Protein AF-A0AB34IEU8-F1 (afdb_monomer)

Mean predicted aligned error: 12.87 Å

Secondary structure (DSSP, 8-state):
----SSTTPPPPPPPPPPPPPPPPPPP-PPPHHHHHHHHHHHHHHHHHHHTSPPPPPPPTTS--PPPHHHHHHHHTS-HHHHHHHHHHHHTT-SEEEEEEEESSHHHHHHHHHHHHHHTTPPP--EE----TTS-EEEEEESS-TTSS-EEEEEE--S---EEEEEEE-TTS-B--EEEE-GGGG--TTTTTS-S-TTS---HHHHHHHHHHSHHHHHHHHTT-EEEEEEE-TTSEEEEEEES-GGGHHHHHHHHHHHHHHH-TT--EEEEE---

Foldseek 3Di:
DPDPDPPPDDPDPPPDPDDDPPDDDPPDQDDPVLLVVLVVVLVVVQVVLVVQDFDPDDDPPAQRAGPPVSQVSQVPDDLPSNLSSLLNQLVQFPKKKKKFKAQFDLLSVVLVVLVCVSNVADDADEDDDDPPRAIKIKIWISDDPVDHTYIYIDGDSYNHGAMWIWTCHPVRDTDTGDGHHSCSRPDPPNVPPPSPPVPQCFQVNVVVQCCPFPCNVVCVVQVKDKHWPGGGSQLETEIEIDHDPVCVVVVQVSSLVRSCVVDVSNPHYHYDDDD

Radius of gyration: 26.82 Å; Cα contacts (8 Å, |Δi|>4): 408; chains: 1; bounding box: 64×40×90 Å

Nearest PDB structures (foldseek):
  2q22-assembly3_C  TM=7.448E-01  e=3.294E-06  Trichormus variabilis ATCC 29413
  2z51-assembly1_A-2  TM=8.343E-01  e=2.645E-02  unclassified
  6gp6-assembly1_B  TM=5.326E-01  e=2.234E+00  Magnetospirillum gryphiswaldense MSR-1

Organism: Prymnesium parvum (NCBI:txid97485)

Solvent-accessible surface area (backbone atoms only — not comparable to full-atom values): 15860 Å² total; per-residue (Å²): 146,87,85,86,83,80,88,76,73,75,79,79,74,80,78,75,78,75,76,77,77,78,81,78,77,77,82,86,68,74,50,73,68,54,42,51,52,24,49,54,52,45,50,54,49,23,53,59,47,62,66,50,67,75,55,74,80,51,66,91,90,50,70,57,57,45,45,67,67,40,41,53,49,26,73,68,49,71,39,71,67,53,42,51,22,50,42,52,50,49,72,67,27,83,32,45,35,38,40,30,31,26,71,19,57,68,58,32,53,52,36,49,53,38,52,29,59,76,61,74,45,63,82,45,68,74,40,73,71,60,66,87,84,39,31,17,31,33,42,37,29,47,56,44,98,90,51,71,27,40,27,40,43,32,71,35,75,65,53,63,52,16,28,33,46,28,36,24,35,86,87,70,51,75,46,80,38,47,52,39,43,60,64,43,63,58,58,93,82,56,86,82,79,70,87,49,92,78,54,43,56,39,48,70,57,51,43,53,52,53,67,68,36,85,62,37,62,61,42,43,74,67,59,35,47,79,44,68,76,42,40,38,76,84,14,40,34,33,32,36,64,47,55,61,76,92,49,45,69,62,49,56,53,52,51,47,54,49,48,35,70,75,38,74,68,44,71,41,74,47,73,51,78,78,126

InterPro domains:
  IPR014953 Protein of unknown function DUF1824 [PF08854] (79-185)

Sequence (275 aa):
MALLLCALLPPNPPARPLPPPPPLPPPLFPSAAALHRATALLEAYDASHRAFPAPPAPRRGISSSPPAAANDFAARAPRPPLAAAVRTLAAPAGRVALGLCAANASVALRCLRQWTSALSLPRAPVRGDVAEGGAAYLKYDSRPAAGPAAARLSAYAGGYRGVYFHPELPDGLFRQYAVLPLELFEEEGAGAALLDDEEEPGVAYVEGLVAALPVAADVAALGVRLRVLSAEASGAVRLRYEGPPALRRAVEMQVREALRRVDPRILRVDFADAA

Structure (mmCIF, N/CA/C/O backbone):
data_AF-A0AB34IEU8-F1
#
_entry.id   AF-A0AB34IEU8-F1
#
loop_
_atom_site.group_PDB
_atom_site.id
_atom_site.type_symbol
_atom_site.label_atom_id
_atom_site.label_alt_id
_atom_site.label_comp_id
_atom_site.label_asym_id
_atom_site.label_entity_id
_atom_site.label_seq_id
_atom_site.pdbx_PDB_ins_code
_atom_site.Cartn_x
_atom_site.Cartn_y
_atom_site.Cartn_z
_atom_site.occupancy
_atom_site.B_iso_or_equiv
_atom_site.auth_seq_id
_atom_site.auth_comp_id
_atom_site.auth_asym_id
_atom_site.auth_atom_id
_atom_site.pdbx_PDB_model_num
ATOM 1 N N . MET A 1 1 ? -39.777 18.747 53.540 1.00 47.69 1 MET A N 1
ATOM 2 C CA . MET A 1 1 ? -39.430 17.621 54.438 1.00 47.69 1 MET A CA 1
ATOM 3 C C . MET A 1 1 ? -38.671 16.535 53.656 1.00 47.69 1 MET A C 1
ATOM 5 O O . MET A 1 1 ? -39.088 15.390 53.625 1.00 47.69 1 MET A O 1
ATOM 9 N N . ALA A 1 2 ? -37.580 16.909 52.970 1.00 48.19 2 ALA A N 1
ATOM 10 C CA . ALA A 1 2 ? -36.835 16.038 52.045 1.00 48.19 2 ALA A CA 1
ATOM 11 C C . ALA A 1 2 ? -35.344 16.436 51.975 1.00 48.19 2 ALA A C 1
ATOM 13 O O . ALA A 1 2 ? -34.781 16.581 50.899 1.00 48.19 2 ALA A O 1
ATOM 14 N N . LEU A 1 3 ? -34.726 16.718 53.128 1.00 47.78 3 LEU A N 1
ATOM 15 C CA . LEU A 1 3 ? -33.354 17.251 53.194 1.00 47.78 3 LEU A CA 1
ATOM 16 C C . LEU A 1 3 ? -32.460 16.567 54.242 1.00 47.78 3 LEU A C 1
ATOM 18 O O . LEU A 1 3 ? -31.407 17.094 54.576 1.00 47.78 3 LEU A O 1
ATOM 22 N N . LEU A 1 4 ? -32.837 15.392 54.757 1.00 47.19 4 LEU A N 1
ATOM 23 C CA . LEU A 1 4 ? -32.126 14.781 55.890 1.00 47.19 4 LEU A CA 1
ATOM 24 C C . LEU A 1 4 ? -31.795 13.288 55.715 1.00 47.19 4 LEU A C 1
ATOM 26 O O . LEU A 1 4 ? -31.861 12.531 56.675 1.00 47.19 4 LEU A O 1
ATOM 30 N N . LEU A 1 5 ? -31.445 12.848 54.498 1.00 47.09 5 LEU A N 1
ATOM 31 C CA . LEU A 1 5 ? -31.095 11.438 54.239 1.00 47.09 5 LEU A CA 1
ATOM 32 C C . LEU A 1 5 ? -29.753 11.203 53.517 1.00 47.09 5 LEU A C 1
ATOM 34 O O . LEU A 1 5 ? -29.525 10.110 53.013 1.00 47.09 5 LEU A O 1
ATOM 38 N N . CYS A 1 6 ? -28.841 12.183 53.490 1.00 48.88 6 CYS A N 1
ATOM 39 C CA . CYS A 1 6 ? -27.515 12.016 52.863 1.00 48.88 6 CYS A CA 1
ATOM 40 C C . CYS A 1 6 ? -26.346 11.806 53.848 1.00 48.88 6 CYS A C 1
ATOM 42 O O . CYS A 1 6 ? -25.213 11.651 53.407 1.00 48.88 6 CYS A O 1
ATOM 44 N N . ALA A 1 7 ? -26.572 11.781 55.166 1.00 52.81 7 ALA A N 1
ATOM 45 C CA . ALA A 1 7 ? -25.484 11.848 56.154 1.00 52.81 7 ALA A CA 1
ATOM 46 C C . ALA A 1 7 ? -24.935 10.492 56.657 1.00 52.81 7 ALA A C 1
ATOM 48 O O . ALA A 1 7 ? -24.147 10.482 57.596 1.00 52.81 7 ALA A O 1
ATOM 49 N N . LEU A 1 8 ? -25.335 9.352 56.076 1.00 55.91 8 LEU A N 1
ATOM 50 C CA . LEU A 1 8 ? -24.974 8.019 56.601 1.00 55.91 8 LEU A CA 1
ATOM 51 C C . LEU A 1 8 ? -24.232 7.105 55.616 1.00 55.91 8 LEU A C 1
ATOM 53 O O . LEU A 1 8 ? -24.071 5.919 55.898 1.00 55.91 8 LEU A O 1
ATOM 57 N N . LEU A 1 9 ? -23.755 7.617 54.477 1.00 63.09 9 LEU A N 1
ATOM 58 C CA . LEU A 1 9 ? -22.893 6.805 53.618 1.00 63.09 9 LEU A CA 1
ATOM 59 C C . LEU A 1 9 ? -21.482 6.744 54.223 1.00 63.09 9 LEU A C 1
ATOM 61 O O . LEU A 1 9 ? -20.869 7.797 54.425 1.00 63.09 9 LEU A O 1
ATOM 65 N N . PRO A 1 10 ? -20.958 5.543 54.531 1.00 71.88 10 PRO A N 1
ATOM 66 C CA . PRO A 1 10 ? -19.583 5.400 54.980 1.00 71.88 10 PRO A CA 1
ATOM 67 C C . PRO A 1 10 ? -18.629 5.938 53.901 1.00 71.88 10 PRO A C 1
ATOM 69 O O . PRO A 1 10 ? -18.937 5.846 52.708 1.00 71.88 10 PRO A O 1
ATOM 72 N N . PRO A 1 11 ? -17.476 6.510 54.290 1.00 77.06 11 PRO A N 1
ATOM 73 C CA . PRO A 1 11 ? -16.495 7.007 53.336 1.00 77.06 11 PRO A CA 1
ATOM 74 C C . PRO A 1 11 ? -16.094 5.885 52.376 1.00 77.06 11 PRO A C 1
ATOM 76 O O . PRO A 1 11 ? -15.839 4.757 52.804 1.00 77.06 11 PRO A O 1
ATOM 79 N N . ASN A 1 12 ? -16.052 6.199 51.078 1.00 76.31 12 ASN A N 1
ATOM 80 C CA . ASN A 1 12 ? -15.592 5.256 50.065 1.00 76.31 12 ASN A CA 1
ATOM 81 C C . ASN A 1 12 ? -14.210 4.725 50.479 1.00 76.31 12 ASN A C 1
ATOM 83 O O . ASN A 1 12 ? -13.322 5.535 50.772 1.00 76.31 12 ASN A O 1
ATOM 87 N N . PRO A 1 13 ? -14.010 3.397 50.524 1.00 82.50 13 PRO A N 1
ATOM 88 C CA . PRO A 1 13 ? -12.701 2.848 50.821 1.00 82.50 13 PRO A CA 1
ATOM 89 C C . PRO A 1 13 ? -11.691 3.373 49.790 1.00 82.50 13 PRO A C 1
ATOM 91 O O . PRO A 1 13 ? -12.051 3.559 48.621 1.00 82.50 13 PRO A O 1
ATOM 94 N N . PRO A 1 14 ? -10.434 3.623 50.195 1.00 83.69 14 PRO A N 1
ATOM 95 C CA . PRO A 1 14 ? -9.406 4.067 49.268 1.00 83.69 14 PRO A CA 1
ATOM 96 C C . PRO A 1 14 ? -9.307 3.062 48.120 1.00 83.69 14 PRO A C 1
ATOM 98 O O . PRO A 1 14 ? -9.223 1.851 48.349 1.00 83.69 14 PRO A O 1
ATOM 101 N N . ALA A 1 15 ? -9.364 3.568 46.886 1.00 79.00 15 ALA A N 1
ATOM 102 C CA . ALA A 1 15 ? -9.264 2.743 45.693 1.00 79.00 15 ALA A CA 1
ATOM 103 C C . ALA A 1 15 ? -8.000 1.881 45.793 1.00 79.00 15 ALA A C 1
ATOM 105 O O . ALA A 1 15 ? -6.896 2.403 45.964 1.00 79.00 15 ALA A O 1
ATOM 106 N N . ARG A 1 16 ? -8.162 0.553 45.725 1.00 85.88 16 ARG A N 1
ATOM 107 C CA . ARG A 1 16 ? -7.011 -0.349 45.674 1.00 85.88 16 ARG A CA 1
ATOM 108 C C . ARG A 1 16 ? -6.170 0.035 44.453 1.00 85.88 16 ARG A C 1
ATOM 110 O O . ARG A 1 16 ? -6.746 0.157 43.369 1.00 85.88 16 ARG A O 1
ATOM 117 N N . PRO A 1 17 ? -4.847 0.221 44.599 1.00 85.00 17 PRO A N 1
ATOM 118 C CA . PRO A 1 17 ? -3.986 0.455 43.453 1.00 85.00 17 PRO A CA 1
ATOM 119 C C . PRO A 1 17 ? -4.163 -0.705 42.474 1.00 85.00 17 PRO A C 1
ATOM 121 O O . PRO A 1 17 ? -4.109 -1.874 42.868 1.00 85.00 17 PRO A O 1
ATOM 124 N N . LEU A 1 18 ? -4.445 -0.373 41.213 1.00 84.88 18 LEU A N 1
ATOM 125 C CA . LEU A 1 18 ? -4.547 -1.373 40.160 1.00 84.88 18 LEU A CA 1
ATOM 126 C C . LEU A 1 18 ? -3.205 -2.115 40.069 1.00 84.88 18 LEU A C 1
ATOM 128 O O . LEU A 1 18 ? -2.155 -1.468 40.158 1.00 84.88 18 LEU A O 1
ATOM 132 N N . PRO A 1 19 ? -3.212 -3.450 39.912 1.00 90.94 19 PRO A N 1
ATOM 133 C CA . PRO A 1 19 ? -1.981 -4.172 39.641 1.00 90.94 19 PRO A CA 1
ATOM 134 C C . PRO A 1 19 ? -1.323 -3.578 38.386 1.00 90.94 19 PRO A C 1
ATOM 136 O O . PRO A 1 19 ? -2.037 -3.175 37.459 1.00 90.94 19 PRO A O 1
ATOM 139 N N . PRO A 1 20 ? 0.018 -3.496 38.340 1.00 89.12 20 PRO A N 1
ATOM 140 C CA . PRO A 1 20 ? 0.704 -3.044 37.141 1.00 89.12 20 PRO A CA 1
ATOM 141 C C . PRO A 1 20 ? 0.276 -3.924 35.956 1.00 89.12 20 PRO A C 1
ATOM 143 O O . PRO A 1 20 ? 0.094 -5.135 36.134 1.00 89.12 20 PRO A O 1
ATOM 146 N N . PRO A 1 21 ? 0.083 -3.344 34.758 1.00 85.75 21 PRO A N 1
ATOM 147 C CA . PRO A 1 21 ? -0.253 -4.131 33.583 1.00 85.75 21 PRO A CA 1
ATOM 148 C C . PRO A 1 21 ? 0.832 -5.196 33.351 1.00 85.75 21 PRO A C 1
ATOM 150 O O . PRO A 1 21 ? 2.010 -4.935 33.621 1.00 85.75 21 PRO A O 1
ATOM 153 N N . PRO A 1 22 ? 0.462 -6.396 32.871 1.00 87.69 22 PRO A N 1
ATOM 154 C CA . PRO A 1 22 ? 1.445 -7.416 32.537 1.00 87.69 22 PRO A CA 1
ATOM 155 C C . PRO A 1 22 ? 2.453 -6.864 31.513 1.00 87.69 22 PRO A C 1
ATOM 157 O O . PRO A 1 22 ? 2.076 -6.043 30.669 1.00 87.69 22 PRO A O 1
ATOM 160 N N . PRO A 1 23 ? 3.728 -7.294 31.566 1.00 85.69 23 PRO A N 1
ATOM 161 C CA . PRO A 1 23 ? 4.714 -6.888 30.576 1.00 85.69 23 PRO A CA 1
ATOM 162 C C . PRO A 1 23 ? 4.227 -7.281 29.178 1.00 85.69 23 PRO A C 1
ATOM 164 O O . PRO A 1 23 ? 3.741 -8.395 28.971 1.00 85.69 23 PRO A O 1
ATOM 167 N N . LEU A 1 24 ? 4.343 -6.356 28.222 1.00 68.31 24 LEU A N 1
ATOM 168 C CA . LEU A 1 24 ? 4.003 -6.637 26.829 1.00 68.31 24 LEU A CA 1
ATOM 169 C C . LEU A 1 24 ? 4.893 -7.780 26.313 1.00 68.31 24 LEU A C 1
ATOM 171 O O . LEU A 1 24 ? 6.092 -7.791 26.616 1.00 68.31 24 LEU A O 1
ATOM 175 N N . PRO A 1 25 ? 4.344 -8.737 25.541 1.00 65.62 25 PRO A N 1
ATOM 176 C CA . PRO A 1 25 ? 5.169 -9.749 24.902 1.00 65.62 25 PRO A CA 1
ATOM 177 C C . PRO A 1 25 ? 6.218 -9.064 24.013 1.00 65.62 25 PRO A C 1
ATOM 179 O O . PRO A 1 25 ? 5.927 -8.020 23.416 1.00 65.62 25 PRO A O 1
ATOM 182 N N . PRO A 1 26 ? 7.439 -9.617 23.918 1.00 70.88 26 PRO A N 1
ATOM 183 C CA . PRO A 1 26 ? 8.449 -9.066 23.030 1.00 70.88 26 PRO A CA 1
ATOM 184 C C . PRO A 1 26 ? 7.910 -9.037 21.591 1.00 70.88 26 PRO A C 1
ATOM 186 O O . PRO A 1 26 ? 7.178 -9.953 21.197 1.00 70.88 26 PRO A O 1
ATOM 189 N N . PRO A 1 27 ? 8.254 -8.010 20.794 1.00 68.81 27 PRO A N 1
ATOM 190 C CA . PRO A 1 27 ? 7.871 -7.975 19.391 1.00 68.81 27 PRO A CA 1
ATOM 191 C C . PRO A 1 27 ? 8.373 -9.243 18.695 1.00 68.81 27 PRO A C 1
ATOM 193 O O . PRO A 1 27 ? 9.533 -9.636 18.841 1.00 68.81 27 PRO A O 1
ATOM 196 N N . LEU A 1 28 ? 7.479 -9.903 17.958 1.00 78.06 28 LEU A N 1
ATOM 197 C CA . LEU A 1 28 ? 7.801 -11.110 17.205 1.00 78.06 28 LEU A CA 1
ATOM 198 C C . LEU A 1 28 ? 8.666 -10.729 16.001 1.00 78.06 28 LEU A C 1
ATOM 200 O O . LEU A 1 28 ? 8.160 -10.449 14.915 1.00 78.06 28 LEU A O 1
ATOM 204 N N . PHE A 1 29 ? 9.982 -10.698 16.194 1.00 86.69 29 PHE A N 1
ATOM 205 C CA . PHE A 1 29 ? 10.914 -10.601 15.079 1.00 86.69 29 PHE A CA 1
ATOM 206 C C . PHE A 1 29 ? 10.859 -11.886 14.240 1.00 86.69 29 PHE A C 1
ATOM 208 O O . PHE A 1 29 ? 10.760 -12.984 14.801 1.00 86.69 29 PHE A O 1
ATOM 215 N N . PRO A 1 30 ? 10.952 -11.791 12.902 1.00 90.50 30 PRO A N 1
ATOM 216 C CA . PRO A 1 30 ? 11.081 -12.972 12.063 1.00 90.50 30 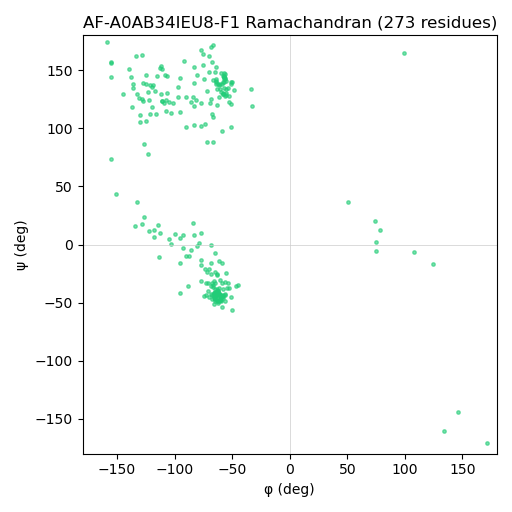PRO A CA 1
ATOM 217 C C . PRO A 1 30 ? 12.319 -13.783 12.449 1.00 90.50 30 PRO A C 1
ATOM 219 O O . PRO A 1 30 ? 13.390 -13.229 12.696 1.00 90.50 30 PRO A O 1
ATOM 222 N N . SER A 1 31 ? 12.200 -15.110 12.459 1.00 93.06 31 SER A N 1
ATOM 223 C CA . SER A 1 31 ? 13.365 -15.974 12.652 1.00 93.06 31 SER A CA 1
ATOM 224 C C . SER A 1 31 ? 14.324 -15.881 11.460 1.00 93.06 31 SER A C 1
ATOM 226 O O . SER A 1 31 ? 13.911 -15.594 10.334 1.00 93.06 31 SER A O 1
ATOM 228 N N . ALA A 1 32 ? 15.603 -16.211 11.669 1.00 93.19 32 ALA A N 1
ATOM 229 C CA . ALA A 1 32 ? 16.592 -16.268 10.586 1.00 93.19 32 ALA A CA 1
ATOM 230 C C . ALA A 1 32 ? 16.143 -17.185 9.428 1.00 93.19 32 ALA A C 1
ATOM 232 O O . ALA A 1 32 ? 16.326 -16.856 8.258 1.00 93.19 32 ALA A O 1
ATOM 233 N N . ALA A 1 33 ? 15.476 -18.300 9.746 1.00 93.44 33 ALA A N 1
ATOM 234 C CA . ALA A 1 33 ? 14.913 -19.202 8.745 1.00 93.44 33 ALA A CA 1
ATOM 235 C C . ALA A 1 33 ? 13.767 -18.559 7.942 1.00 93.44 33 ALA A C 1
ATOM 237 O O . ALA A 1 33 ? 13.639 -18.818 6.746 1.00 93.44 33 ALA A O 1
ATOM 238 N N . ALA A 1 34 ? 12.932 -17.724 8.573 1.00 94.12 34 ALA A N 1
ATOM 239 C CA . ALA A 1 34 ? 11.886 -16.980 7.875 1.00 94.12 34 ALA A CA 1
ATOM 240 C C . ALA A 1 34 ? 12.484 -15.931 6.925 1.00 94.12 34 ALA A C 1
ATOM 242 O O . ALA A 1 34 ? 12.064 -15.864 5.772 1.00 94.12 34 ALA A O 1
ATOM 243 N N . LEU A 1 35 ? 13.505 -15.189 7.373 1.00 95.25 35 LEU A N 1
ATOM 244 C CA . LEU A 1 35 ? 14.237 -14.237 6.531 1.00 95.25 35 LEU A CA 1
ATOM 245 C C . LEU A 1 35 ? 14.884 -14.924 5.330 1.00 95.25 35 LEU A C 1
ATOM 247 O O . LEU A 1 35 ? 14.690 -14.482 4.204 1.00 95.25 35 LEU A O 1
ATOM 251 N N . HIS A 1 36 ? 15.583 -16.039 5.549 1.00 95.50 36 HIS A N 1
ATOM 252 C CA . HIS A 1 36 ? 16.213 -16.793 4.468 1.00 95.50 36 HIS A CA 1
ATOM 253 C C . HIS A 1 36 ? 15.195 -17.270 3.420 1.00 95.50 36 HIS A C 1
ATOM 255 O O . HIS A 1 36 ? 15.416 -17.080 2.227 1.00 95.50 36 HIS A O 1
ATOM 261 N N . ARG A 1 37 ? 14.048 -17.823 3.848 1.00 96.94 37 ARG A N 1
ATOM 262 C CA . ARG A 1 37 ? 12.973 -18.235 2.925 1.00 96.94 37 ARG A CA 1
ATOM 263 C C . ARG A 1 37 ? 12.386 -17.059 2.146 1.00 96.94 37 ARG A C 1
ATOM 265 O O . ARG A 1 37 ? 12.137 -17.196 0.954 1.00 96.94 37 ARG A O 1
ATOM 272 N N . ALA A 1 38 ? 12.160 -15.925 2.809 1.00 96.56 38 ALA A N 1
ATOM 273 C CA . ALA A 1 38 ? 11.633 -14.728 2.163 1.00 96.56 38 ALA A CA 1
ATOM 274 C C . ALA A 1 38 ? 12.612 -14.169 1.118 1.00 96.56 38 ALA A C 1
ATOM 276 O O . ALA A 1 38 ? 12.197 -13.869 0.000 1.00 96.56 38 ALA A O 1
ATOM 277 N N . THR A 1 39 ? 13.905 -14.100 1.452 1.00 96.94 39 THR A N 1
ATOM 278 C CA . THR A 1 39 ? 14.974 -13.717 0.520 1.00 96.94 39 THR A CA 1
ATOM 279 C C . THR A 1 39 ? 15.013 -14.651 -0.683 1.00 96.94 39 THR 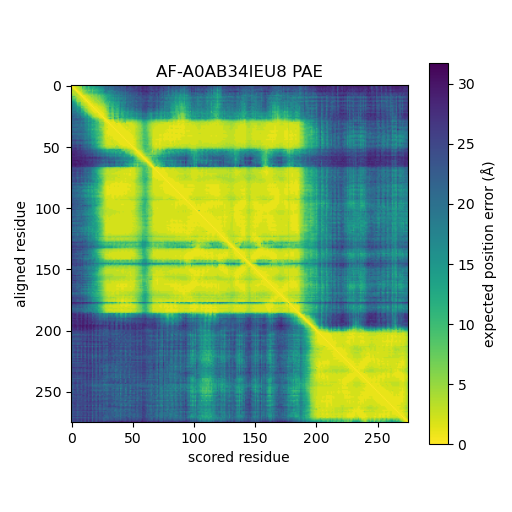A C 1
ATOM 281 O O . THR A 1 39 ? 14.873 -14.182 -1.806 1.00 96.94 39 THR A O 1
ATOM 284 N N . ALA A 1 40 ? 15.103 -15.967 -0.462 1.00 97.12 40 ALA A N 1
ATOM 285 C CA . ALA A 1 40 ? 15.178 -16.946 -1.546 1.00 97.12 40 ALA A CA 1
ATOM 286 C C . ALA A 1 40 ? 13.968 -16.866 -2.495 1.00 97.12 40 ALA A C 1
ATOM 288 O O . ALA A 1 40 ? 14.118 -16.977 -3.710 1.00 97.12 40 ALA A O 1
ATOM 289 N N . LEU A 1 41 ? 12.767 -16.632 -1.953 1.00 97.44 41 LEU A N 1
ATOM 290 C CA . LEU A 1 41 ? 11.555 -16.467 -2.753 1.00 97.44 41 LEU A CA 1
ATOM 291 C C . LEU A 1 41 ? 11.620 -15.215 -3.639 1.00 97.44 41 LEU A C 1
ATOM 293 O O . LEU A 1 41 ? 11.311 -15.296 -4.829 1.00 97.44 41 LEU A O 1
ATOM 297 N N . LEU A 1 42 ? 12.022 -14.068 -3.083 1.00 97.62 42 LEU A N 1
ATOM 298 C CA . LEU A 1 42 ? 12.118 -12.824 -3.851 1.00 97.62 42 LEU A CA 1
ATOM 299 C C . LEU A 1 42 ? 13.282 -12.837 -4.851 1.00 97.62 42 LEU A C 1
ATOM 301 O O . LEU A 1 42 ? 13.138 -12.279 -5.934 1.00 97.62 42 LEU A O 1
ATOM 305 N N . GLU A 1 43 ? 14.396 -13.501 -4.538 1.00 96.75 43 GLU A N 1
ATOM 306 C CA . GLU A 1 43 ? 15.505 -13.716 -5.478 1.00 96.75 43 GLU A CA 1
ATOM 307 C C . GLU A 1 43 ? 15.082 -14.608 -6.652 1.00 96.75 43 GLU A C 1
ATOM 309 O O . GLU A 1 43 ? 15.355 -14.278 -7.804 1.00 96.75 43 GLU A O 1
ATOM 314 N N . ALA A 1 44 ? 14.355 -15.700 -6.390 1.00 96.69 44 ALA A N 1
ATOM 315 C CA . ALA A 1 44 ? 13.828 -16.568 -7.443 1.00 96.69 44 ALA A CA 1
ATOM 316 C C . ALA A 1 44 ? 12.815 -15.837 -8.343 1.00 96.69 44 ALA A C 1
ATOM 318 O O . ALA A 1 44 ? 12.827 -16.002 -9.569 1.00 96.69 44 ALA A O 1
ATOM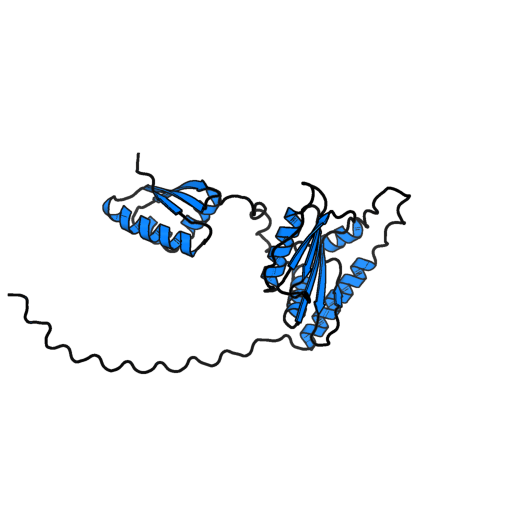 319 N N . TYR A 1 45 ? 11.959 -15.001 -7.746 1.00 96.75 45 TYR A N 1
ATOM 320 C CA . TYR A 1 45 ? 11.047 -14.131 -8.486 1.00 96.75 45 TYR A CA 1
ATOM 321 C C . TYR A 1 45 ? 11.809 -13.127 -9.363 1.00 96.75 45 TYR A C 1
ATOM 323 O O . TYR A 1 45 ? 11.544 -13.045 -10.562 1.00 96.75 45 TYR A O 1
ATOM 331 N N . ASP A 1 46 ? 12.778 -12.405 -8.792 1.00 95.81 46 ASP A N 1
ATOM 332 C CA . ASP A 1 46 ? 13.578 -11.398 -9.501 1.00 95.81 46 ASP A CA 1
ATOM 333 C C . ASP A 1 46 ? 14.369 -12.025 -10.658 1.00 95.81 46 ASP A C 1
ATOM 335 O O . ASP A 1 46 ? 14.357 -11.502 -11.773 1.00 95.81 46 ASP A O 1
ATOM 339 N N . ALA A 1 47 ? 14.975 -13.196 -10.442 1.00 94.56 47 ALA A N 1
ATOM 340 C CA . ALA A 1 47 ? 15.657 -13.953 -11.489 1.00 94.56 47 ALA A CA 1
ATOM 341 C C . ALA A 1 47 ? 14.708 -14.327 -12.642 1.00 94.56 47 ALA A C 1
ATOM 343 O O . ALA A 1 47 ? 15.053 -14.143 -13.810 1.00 94.56 47 ALA A O 1
ATOM 344 N N . SER A 1 48 ? 13.492 -14.783 -12.325 1.00 93.81 48 SER A N 1
ATOM 345 C CA . SER A 1 48 ? 12.470 -15.123 -13.326 1.00 93.81 48 SER A CA 1
ATOM 346 C C . SER A 1 48 ? 12.000 -13.890 -14.103 1.00 93.81 48 SER A C 1
ATOM 348 O O . SER A 1 48 ? 11.877 -13.932 -15.324 1.00 93.81 48 SER A O 1
ATOM 350 N N . HIS A 1 49 ? 11.798 -12.765 -13.415 1.00 92.50 49 HIS A N 1
ATOM 351 C CA . HIS A 1 49 ? 11.419 -11.501 -14.041 1.00 92.50 49 HIS A CA 1
ATOM 352 C C . HIS A 1 49 ? 12.542 -10.937 -14.937 1.00 92.50 49 HIS A C 1
ATOM 354 O O . HIS A 1 49 ? 12.278 -10.354 -15.986 1.00 92.50 49 HIS A O 1
ATOM 360 N N . ARG A 1 50 ? 13.815 -11.117 -14.569 1.00 89.44 50 ARG A N 1
ATOM 361 C CA . ARG A 1 50 ? 14.965 -10.680 -15.385 1.00 89.44 50 ARG A CA 1
ATOM 362 C C . ARG A 1 50 ? 15.267 -11.587 -16.573 1.00 89.44 50 ARG A C 1
ATOM 364 O O . ARG A 1 50 ? 15.971 -11.155 -17.481 1.00 89.44 50 ARG A O 1
ATOM 371 N N . ALA A 1 51 ? 14.752 -12.815 -16.582 1.00 90.88 51 ALA A N 1
ATOM 372 C CA . ALA A 1 51 ? 14.932 -13.740 -17.697 1.00 90.88 51 ALA A CA 1
ATOM 373 C C . ALA A 1 51 ? 14.185 -13.294 -18.969 1.00 90.88 51 ALA A C 1
ATOM 375 O O . ALA A 1 51 ? 14.496 -13.775 -20.059 1.00 90.88 51 ALA A O 1
ATOM 376 N N . PHE A 1 52 ? 13.228 -12.362 -18.861 1.00 86.06 52 PHE A N 1
ATOM 377 C CA . PHE A 1 52 ? 12.601 -11.762 -20.035 1.00 86.06 52 PHE A CA 1
ATOM 378 C C . PHE A 1 52 ? 13.612 -10.866 -20.764 1.00 86.06 52 PHE A C 1
ATOM 380 O O . PHE A 1 52 ? 14.140 -9.925 -20.165 1.00 86.06 52 PHE A O 1
ATOM 387 N N . PRO A 1 53 ? 13.900 -11.134 -22.051 1.00 75.88 53 PRO A N 1
ATOM 388 C CA . PRO A 1 53 ? 14.921 -10.406 -22.787 1.00 75.88 53 PRO A CA 1
ATOM 389 C C . PRO A 1 53 ? 14.564 -8.927 -22.841 1.00 75.88 53 PRO A C 1
ATOM 391 O O . PRO A 1 53 ? 13.431 -8.576 -23.168 1.00 75.88 53 PRO A O 1
ATOM 394 N N . ALA A 1 54 ? 15.533 -8.055 -22.560 1.00 67.94 54 ALA A N 1
ATOM 395 C CA . ALA A 1 54 ? 15.352 -6.636 -22.815 1.00 67.94 54 ALA A CA 1
ATOM 396 C C . ALA A 1 54 ? 14.995 -6.437 -24.302 1.00 67.94 54 ALA A C 1
ATOM 398 O O . ALA A 1 54 ? 15.548 -7.135 -25.161 1.00 67.94 54 ALA A O 1
ATOM 399 N N . PRO A 1 55 ? 14.095 -5.497 -24.633 1.00 64.56 55 PRO A N 1
ATOM 400 C CA . PRO A 1 55 ? 13.860 -5.153 -26.023 1.00 64.56 55 PRO A CA 1
ATOM 401 C C . PRO A 1 55 ? 15.192 -4.723 -26.649 1.00 64.56 55 PRO A C 1
ATOM 403 O O . PRO A 1 55 ? 16.024 -4.127 -25.952 1.00 64.56 55 PRO A O 1
ATOM 406 N N . PRO A 1 56 ? 15.410 -4.980 -27.949 1.00 65.44 56 PRO A N 1
ATOM 407 C CA . PRO A 1 56 ? 16.555 -4.411 -28.642 1.00 65.44 56 PRO A CA 1
ATOM 408 C C . PRO A 1 56 ? 16.594 -2.899 -28.402 1.00 65.44 56 PRO A C 1
ATOM 410 O O . PRO A 1 56 ? 15.547 -2.244 -28.372 1.00 65.44 56 PRO A O 1
ATOM 413 N N . ALA A 1 57 ? 17.803 -2.359 -28.200 1.00 61.94 57 ALA A N 1
ATOM 414 C CA . ALA A 1 57 ? 17.994 -0.936 -27.954 1.00 61.94 57 ALA A CA 1
ATOM 415 C C . ALA A 1 57 ? 17.212 -0.128 -29.001 1.00 61.94 57 ALA A C 1
ATOM 417 O O . ALA A 1 57 ? 17.267 -0.452 -30.195 1.00 61.94 57 ALA A O 1
ATOM 418 N N . PRO A 1 58 ? 16.450 0.888 -28.579 1.00 56.16 58 PRO A N 1
ATOM 419 C CA . PRO A 1 58 ? 15.567 1.568 -29.495 1.00 56.16 58 PRO A CA 1
ATOM 420 C C . PRO A 1 58 ? 16.382 2.235 -30.600 1.00 56.16 58 PRO A C 1
ATOM 422 O O . PRO A 1 58 ? 17.411 2.870 -30.348 1.00 56.16 58 PRO A O 1
ATOM 425 N N . ARG A 1 59 ? 15.898 2.140 -31.843 1.00 57.38 59 ARG A N 1
ATOM 426 C CA . ARG A 1 59 ? 16.332 3.066 -32.894 1.00 57.38 59 ARG A CA 1
ATOM 427 C C . ARG A 1 59 ? 16.010 4.479 -32.391 1.00 57.38 59 ARG A C 1
ATOM 429 O O . ARG A 1 59 ? 14.906 4.692 -31.890 1.00 57.38 59 ARG A O 1
ATOM 436 N N . ARG A 1 60 ? 16.991 5.396 -32.446 1.00 60.06 60 ARG A N 1
ATOM 437 C CA . ARG A 1 60 ? 16.914 6.770 -31.898 1.00 60.06 60 ARG A CA 1
ATOM 438 C C . ARG A 1 60 ? 15.490 7.340 -31.998 1.00 60.06 60 ARG A C 1
ATOM 440 O O . ARG A 1 60 ? 14.987 7.502 -33.103 1.00 60.06 60 ARG A O 1
ATOM 447 N N . GLY A 1 61 ? 14.885 7.665 -30.854 1.00 54.22 61 GLY A N 1
ATOM 448 C CA . GLY A 1 61 ? 13.615 8.400 -30.784 1.00 54.22 61 GLY A CA 1
ATOM 449 C C . GLY A 1 61 ? 12.376 7.602 -30.365 1.00 54.22 61 GLY A C 1
ATOM 450 O O . GLY A 1 61 ? 11.342 8.217 -30.137 1.00 54.22 61 GLY A O 1
ATOM 451 N N . ILE A 1 62 ? 12.455 6.278 -30.201 1.00 53.41 62 ILE A N 1
ATOM 452 C CA . ILE A 1 62 ? 11.345 5.474 -29.658 1.00 53.41 62 ILE A CA 1
ATOM 453 C C . ILE A 1 62 ? 11.717 5.050 -28.235 1.00 53.41 62 ILE A C 1
ATOM 455 O O . ILE A 1 62 ? 12.782 4.487 -28.017 1.00 53.41 62 ILE A O 1
ATOM 459 N N . SER A 1 63 ? 10.883 5.348 -27.239 1.00 52.31 63 SER A N 1
ATOM 460 C CA . SER A 1 63 ? 11.075 4.813 -25.885 1.00 52.31 63 SER A CA 1
ATOM 461 C C . SER A 1 63 ? 11.084 3.280 -25.960 1.00 52.31 63 SER A C 1
ATOM 463 O O . SER A 1 63 ? 10.193 2.680 -26.566 1.00 52.31 63 SER A O 1
ATOM 465 N N . SER A 1 64 ? 12.098 2.634 -25.377 1.00 54.94 64 SER A N 1
ATOM 466 C CA . SER A 1 64 ? 12.115 1.180 -25.221 1.00 54.94 64 SER A CA 1
ATOM 467 C C . SER A 1 64 ? 11.006 0.782 -24.251 1.00 54.94 64 SER A C 1
ATOM 469 O O . SER A 1 64 ? 11.220 0.692 -23.039 1.00 54.94 64 SER A O 1
ATOM 471 N N . SER A 1 65 ? 9.812 0.562 -24.798 1.00 56.34 65 SER A N 1
ATOM 472 C CA . SER A 1 65 ? 8.768 -0.209 -24.135 1.00 56.34 65 SER A CA 1
ATOM 473 C C . SER A 1 65 ? 9.413 -1.526 -23.696 1.00 56.34 65 SER A C 1
ATOM 475 O O . SER A 1 65 ? 9.979 -2.212 -24.541 1.00 56.34 65 SER A O 1
ATOM 477 N N . PRO A 1 66 ? 9.417 -1.868 -22.406 1.00 62.00 66 PRO A N 1
ATOM 478 C CA . PRO A 1 66 ? 9.941 -3.120 -21.916 1.00 62.00 66 PRO A CA 1
ATOM 479 C C . PRO A 1 66 ? 9.069 -4.249 -22.428 1.00 62.00 66 PRO A C 1
ATOM 481 O O . PRO A 1 66 ? 8.007 -4.014 -23.016 1.00 62.00 66 PRO A O 1
ATOM 484 N N . PRO A 1 67 ? 9.513 -5.490 -22.216 1.00 72.88 67 PRO A N 1
ATOM 485 C CA . PRO A 1 67 ? 8.803 -6.624 -22.752 1.00 72.88 67 PRO A CA 1
ATOM 486 C C . PRO A 1 67 ? 7.426 -6.632 -22.097 1.00 72.88 67 PRO A C 1
ATOM 488 O O . PRO A 1 67 ? 7.341 -6.735 -20.875 1.00 72.88 67 PRO A O 1
ATOM 491 N N . ALA A 1 68 ? 6.353 -6.538 -22.888 1.00 83.81 68 ALA A N 1
ATOM 492 C CA . ALA A 1 68 ? 4.993 -6.774 -22.398 1.00 83.81 68 ALA A CA 1
ATOM 4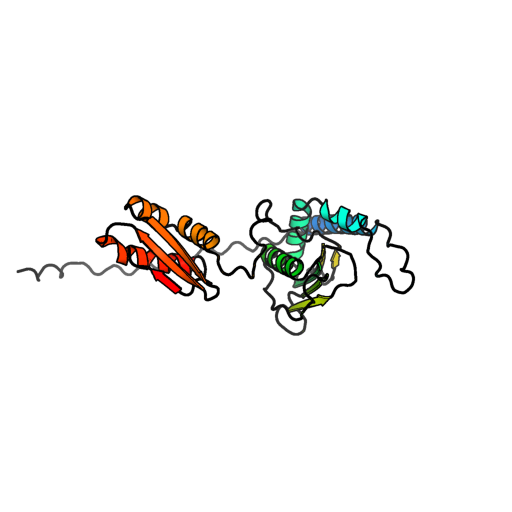93 C C . ALA A 1 68 ? 4.949 -8.064 -21.556 1.00 83.81 68 ALA A C 1
ATOM 495 O O . ALA A 1 68 ? 4.368 -8.079 -20.480 1.00 83.81 68 ALA A O 1
ATOM 496 N N . ALA A 1 69 ? 5.738 -9.068 -21.958 1.00 87.88 69 ALA A N 1
ATOM 497 C CA . ALA A 1 69 ? 5.972 -10.308 -21.230 1.00 87.88 69 ALA A CA 1
ATOM 498 C C . ALA A 1 69 ? 6.434 -10.143 -19.764 1.00 87.88 69 ALA A C 1
ATOM 500 O O . ALA A 1 69 ? 5.999 -10.918 -18.917 1.00 87.88 69 ALA A O 1
ATOM 501 N N . ALA A 1 70 ? 7.279 -9.156 -19.442 1.00 90.00 70 ALA A N 1
ATOM 502 C CA . ALA A 1 70 ? 7.748 -8.921 -18.073 1.00 90.00 70 ALA A CA 1
ATOM 503 C C . ALA A 1 70 ? 6.636 -8.328 -17.190 1.00 90.00 70 ALA A C 1
ATOM 505 O O . ALA A 1 70 ? 6.404 -8.797 -16.076 1.00 90.00 70 ALA A O 1
ATOM 506 N N . ASN A 1 71 ? 5.888 -7.355 -17.721 1.00 91.81 71 ASN A N 1
ATOM 507 C CA . ASN A 1 71 ? 4.721 -6.794 -17.033 1.00 91.81 71 ASN A CA 1
ATOM 508 C C . ASN A 1 71 ? 3.613 -7.847 -16.869 1.00 91.81 71 ASN A C 1
ATOM 510 O O . ASN A 1 71 ? 3.017 -7.957 -15.803 1.00 91.81 71 ASN A O 1
ATOM 514 N N . ASP A 1 72 ? 3.384 -8.660 -17.898 1.00 91.62 72 ASP A N 1
ATOM 515 C CA . ASP A 1 72 ? 2.434 -9.771 -17.887 1.00 91.62 72 ASP A CA 1
ATOM 516 C C . ASP A 1 72 ? 2.817 -10.847 -16.863 1.00 91.62 72 ASP A C 1
ATOM 518 O O . ASP A 1 72 ? 1.953 -11.428 -16.204 1.00 91.62 72 ASP A O 1
ATOM 522 N N . PHE A 1 73 ? 4.115 -11.129 -16.722 1.00 93.25 73 PHE A N 1
ATOM 523 C CA . PHE A 1 73 ? 4.629 -12.020 -15.687 1.00 93.25 73 PHE A CA 1
ATOM 524 C C . PHE A 1 73 ? 4.341 -11.466 -14.293 1.00 93.25 73 PHE A C 1
ATOM 526 O O . PHE A 1 73 ? 3.784 -12.188 -13.467 1.00 93.25 73 PHE A O 1
ATOM 533 N N . ALA A 1 74 ? 4.651 -10.188 -14.052 1.00 92.62 74 ALA A N 1
ATOM 534 C CA . ALA A 1 74 ? 4.351 -9.540 -12.780 1.00 92.62 74 ALA A CA 1
ATOM 535 C C . ALA A 1 74 ? 2.840 -9.558 -12.487 1.00 92.62 74 ALA A C 1
ATOM 537 O O . ALA A 1 74 ? 2.430 -9.948 -11.398 1.00 92.62 74 ALA A O 1
ATOM 538 N N . ALA A 1 75 ? 1.990 -9.250 -13.469 1.00 91.00 75 ALA A N 1
ATOM 539 C CA . ALA A 1 75 ? 0.535 -9.238 -13.301 1.00 91.00 75 ALA A CA 1
ATOM 540 C C . ALA A 1 75 ? -0.055 -10.604 -12.892 1.00 91.00 75 ALA A C 1
ATOM 542 O O . ALA A 1 75 ? -1.062 -10.649 -12.184 1.00 91.00 75 ALA A O 1
ATOM 543 N N . ARG A 1 76 ? 0.569 -11.715 -13.310 1.00 93.38 76 ARG A N 1
ATOM 544 C CA . ARG A 1 76 ? 0.144 -13.090 -12.980 1.00 93.38 76 ARG A CA 1
ATOM 545 C C . ARG A 1 76 ? 0.820 -13.675 -11.739 1.00 93.38 76 ARG A C 1
ATOM 547 O O . ARG A 1 76 ? 0.534 -14.817 -11.377 1.00 93.38 76 ARG A O 1
ATOM 554 N N . ALA A 1 77 ? 1.740 -12.948 -11.116 1.00 94.50 77 ALA A N 1
ATOM 555 C CA . ALA A 1 77 ? 2.504 -13.470 -9.998 1.00 94.50 77 ALA A CA 1
ATOM 556 C C . ALA A 1 77 ? 1.599 -13.776 -8.785 1.00 94.50 77 ALA A C 1
ATOM 558 O O . ALA A 1 77 ? 0.697 -12.991 -8.477 1.00 94.50 77 ALA A O 1
ATOM 559 N N . PRO A 1 78 ? 1.832 -14.884 -8.054 1.00 93.94 78 PRO A N 1
ATOM 560 C CA . PRO A 1 78 ? 1.036 -15.218 -6.878 1.00 93.94 78 PRO A CA 1
ATOM 561 C C . PRO A 1 78 ? 1.285 -14.191 -5.765 1.00 93.94 78 PRO A C 1
ATOM 563 O O . PRO A 1 78 ? 2.356 -14.155 -5.155 1.00 93.94 78 PRO A O 1
ATOM 566 N N . ARG A 1 79 ? 0.281 -13.351 -5.489 1.00 94.94 79 ARG A N 1
ATOM 567 C CA . ARG A 1 79 ? 0.406 -12.212 -4.564 1.00 94.94 79 ARG A CA 1
ATOM 568 C C . ARG A 1 79 ? 0.604 -12.622 -3.101 1.00 94.94 79 ARG A C 1
ATOM 570 O O . ARG A 1 79 ? 1.539 -12.100 -2.498 1.00 94.94 79 ARG A O 1
ATOM 577 N N . PRO A 1 80 ? -0.167 -13.565 -2.515 1.00 95.06 80 PRO A N 1
ATOM 5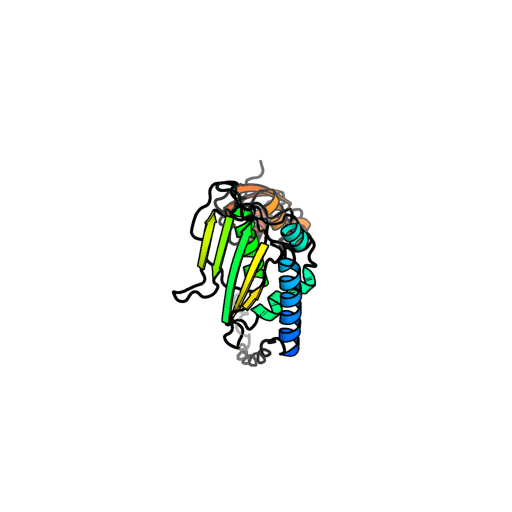78 C CA . PRO A 1 80 ? -0.039 -13.882 -1.090 1.00 95.06 80 PRO A CA 1
ATOM 579 C C . PRO A 1 80 ? 1.377 -14.291 -0.633 1.00 95.06 80 PRO A C 1
ATOM 581 O O . PRO A 1 80 ? 1.864 -13.715 0.344 1.00 95.06 80 PRO A O 1
ATOM 584 N N . PRO A 1 81 ? 2.096 -15.217 -1.309 1.00 96.12 81 PRO A N 1
ATOM 585 C CA . PRO A 1 81 ? 3.444 -15.590 -0.878 1.00 96.12 81 PRO A CA 1
ATOM 586 C C . PRO A 1 81 ? 4.466 -14.458 -1.066 1.00 96.12 81 PRO A C 1
ATOM 588 O O . PRO A 1 81 ? 5.337 -14.280 -0.214 1.00 96.12 81 PRO A O 1
ATOM 591 N N . LEU A 1 82 ? 4.339 -13.654 -2.129 1.00 97.31 82 LEU A N 1
ATOM 592 C CA . LEU A 1 82 ? 5.190 -12.480 -2.348 1.00 97.31 82 LEU A CA 1
ATOM 593 C C . LEU A 1 82 ? 4.959 -11.415 -1.267 1.00 97.31 82 LEU A C 1
ATOM 595 O O . LEU A 1 82 ? 5.915 -10.916 -0.679 1.00 97.31 82 LEU A O 1
ATOM 599 N N . ALA A 1 83 ? 3.700 -11.116 -0.948 1.00 96.69 83 ALA A N 1
ATOM 600 C CA . ALA A 1 83 ? 3.319 -10.162 0.088 1.00 96.69 83 ALA A CA 1
ATOM 601 C C . ALA A 1 83 ? 3.855 -10.586 1.465 1.00 96.69 83 ALA A C 1
ATOM 603 O O . ALA A 1 83 ? 4.408 -9.765 2.201 1.00 96.69 83 ALA A O 1
ATOM 604 N N . ALA A 1 84 ? 3.751 -11.878 1.798 1.00 95.50 84 ALA A N 1
ATOM 605 C CA . ALA A 1 84 ? 4.304 -12.435 3.029 1.00 95.50 84 ALA A CA 1
ATOM 606 C C . ALA A 1 84 ? 5.837 -12.311 3.088 1.00 95.50 84 ALA A C 1
ATOM 608 O O . ALA A 1 84 ? 6.382 -11.929 4.128 1.00 95.50 84 ALA A O 1
ATOM 609 N N . ALA A 1 85 ? 6.538 -12.577 1.981 1.00 97.12 85 ALA A N 1
ATOM 610 C CA . ALA A 1 85 ? 7.989 -12.421 1.900 1.00 97.12 85 ALA A CA 1
ATOM 611 C C . ALA A 1 85 ? 8.421 -10.953 2.062 1.00 97.12 85 ALA A C 1
ATOM 613 O O . ALA A 1 85 ? 9.316 -10.665 2.857 1.00 97.12 85 ALA A O 1
ATOM 614 N N . VAL A 1 86 ? 7.741 -10.013 1.395 1.00 97.75 86 VAL A N 1
ATOM 615 C CA . VAL A 1 86 ? 8.011 -8.570 1.531 1.00 97.75 86 VAL A CA 1
ATOM 616 C C . VAL A 1 86 ? 7.795 -8.106 2.972 1.00 97.75 86 VAL A C 1
ATOM 618 O O . VAL A 1 86 ? 8.684 -7.467 3.531 1.00 97.75 86 VAL A O 1
ATOM 621 N N . ARG A 1 87 ? 6.675 -8.472 3.616 1.00 96.75 87 ARG A N 1
ATOM 622 C CA . ARG A 1 87 ? 6.428 -8.158 5.039 1.00 96.75 87 ARG A CA 1
ATOM 623 C C . ARG A 1 87 ? 7.525 -8.716 5.944 1.00 96.75 87 ARG A C 1
ATOM 625 O O . ARG A 1 87 ? 8.009 -8.015 6.828 1.00 96.75 87 ARG A O 1
ATOM 632 N N . THR A 1 88 ? 7.943 -9.955 5.690 1.00 96.19 88 THR A N 1
ATOM 633 C CA . THR A 1 88 ? 8.997 -10.632 6.458 1.00 96.19 88 THR A CA 1
ATOM 634 C C . THR A 1 88 ? 10.331 -9.890 6.366 1.00 96.19 88 THR A C 1
ATOM 636 O O . THR A 1 88 ? 10.992 -9.720 7.387 1.00 96.19 88 THR A O 1
ATOM 639 N N . LEU A 1 89 ? 10.721 -9.417 5.177 1.00 97.12 89 LEU A N 1
ATOM 640 C CA . LEU A 1 89 ? 11.963 -8.658 4.997 1.00 97.12 89 LEU A CA 1
ATOM 641 C C . LEU A 1 89 ? 11.863 -7.201 5.463 1.00 97.12 89 LEU A C 1
ATOM 643 O O . LEU A 1 89 ? 12.863 -6.645 5.903 1.00 97.12 89 LEU A O 1
ATOM 647 N N . ALA A 1 90 ? 10.686 -6.579 5.371 1.00 96.44 90 ALA A N 1
ATOM 648 C CA . ALA A 1 90 ? 10.477 -5.201 5.808 1.00 96.44 90 ALA A CA 1
ATOM 649 C C . ALA A 1 90 ? 10.457 -5.065 7.339 1.00 96.44 90 ALA A C 1
ATOM 651 O O . ALA A 1 90 ? 10.924 -4.056 7.857 1.00 96.44 90 ALA A O 1
ATOM 652 N N . ALA A 1 91 ? 9.955 -6.070 8.066 1.00 95.38 91 ALA A N 1
ATOM 653 C CA . ALA A 1 91 ? 9.782 -6.002 9.519 1.00 95.38 91 ALA A CA 1
ATOM 654 C C . ALA A 1 91 ? 11.074 -5.687 10.311 1.00 95.38 91 ALA A C 1
ATOM 656 O O . ALA A 1 91 ? 11.010 -4.854 11.213 1.00 95.38 91 ALA A O 1
ATOM 657 N N . PRO A 1 92 ? 12.245 -6.289 10.011 1.00 95.44 92 PRO A N 1
ATOM 658 C CA . PRO A 1 92 ? 13.500 -5.926 10.667 1.00 95.44 92 PRO A CA 1
ATOM 659 C C . PRO A 1 92 ? 14.329 -4.894 9.886 1.00 95.44 92 PRO A C 1
ATOM 661 O O . PRO A 1 92 ? 15.471 -4.637 10.267 1.00 95.44 92 PRO A O 1
ATOM 664 N N . ALA A 1 93 ? 13.822 -4.347 8.776 1.00 95.12 93 ALA A N 1
ATOM 665 C CA . ALA A 1 93 ? 14.600 -3.437 7.945 1.00 95.12 93 ALA A CA 1
ATOM 666 C C . ALA A 1 93 ? 14.777 -2.075 8.634 1.00 95.12 93 ALA A C 1
ATOM 668 O O . ALA A 1 93 ? 13.812 -1.459 9.084 1.00 95.12 93 ALA A O 1
ATOM 669 N N . GLY A 1 94 ? 16.011 -1.564 8.667 1.00 93.38 94 GLY A N 1
ATOM 670 C CA . GLY A 1 94 ? 16.298 -0.225 9.204 1.00 93.38 94 GLY A CA 1
ATOM 671 C C . GLY A 1 94 ? 15.794 0.904 8.296 1.00 93.38 94 GLY A C 1
ATOM 672 O O . GLY A 1 94 ? 15.542 2.024 8.754 1.00 93.38 94 GLY A O 1
ATOM 673 N N . ARG A 1 95 ? 15.636 0.593 7.005 1.00 96.00 95 ARG A N 1
ATOM 674 C CA . ARG A 1 95 ? 15.176 1.484 5.941 1.00 96.00 95 ARG A CA 1
ATOM 675 C C . ARG A 1 95 ? 14.551 0.667 4.813 1.00 96.00 95 ARG A C 1
ATOM 677 O O . ARG A 1 95 ? 15.032 -0.413 4.479 1.00 96.00 95 ARG A O 1
ATOM 684 N N . VAL A 1 96 ? 13.507 1.206 4.194 1.00 97.56 96 VAL A N 1
ATOM 685 C CA . VAL A 1 96 ? 12.883 0.665 2.984 1.00 97.56 96 VAL A CA 1
ATOM 686 C C . VAL A 1 96 ? 12.791 1.783 1.954 1.00 97.56 96 VAL A C 1
ATOM 688 O O . VAL A 1 96 ? 12.202 2.830 2.223 1.00 97.56 96 VAL A O 1
ATOM 691 N N . ALA A 1 97 ? 13.339 1.556 0.762 1.00 97.81 97 ALA A N 1
ATOM 692 C CA . ALA A 1 97 ? 13.059 2.392 -0.399 1.00 97.81 97 ALA A CA 1
ATOM 693 C C . ALA A 1 97 ? 12.184 1.640 -1.406 1.00 97.81 97 ALA A C 1
ATOM 695 O O . ALA A 1 97 ? 12.317 0.427 -1.580 1.00 97.81 97 ALA A O 1
ATOM 696 N N . LEU A 1 98 ? 11.302 2.378 -2.080 1.00 98.19 98 LEU A N 1
ATOM 697 C CA . LEU A 1 98 ? 10.428 1.860 -3.128 1.00 98.19 98 LEU A CA 1
ATOM 698 C C . LEU A 1 98 ? 10.625 2.665 -4.414 1.00 98.19 98 LEU A C 1
ATOM 700 O O . LEU A 1 98 ? 10.716 3.895 -4.376 1.00 98.19 98 LEU A O 1
ATOM 704 N N . GLY A 1 99 ? 10.659 1.975 -5.550 1.00 97.94 99 GLY A N 1
ATOM 705 C CA . GLY A 1 99 ? 10.538 2.573 -6.879 1.00 97.94 99 GLY A CA 1
ATOM 706 C C . GLY A 1 99 ? 9.273 2.062 -7.554 1.00 97.94 99 GLY A C 1
ATOM 707 O O . GLY A 1 99 ? 9.188 0.883 -7.867 1.00 97.94 99 GLY A O 1
ATOM 708 N N . LEU A 1 100 ? 8.282 2.919 -7.762 1.00 97.75 100 LEU A N 1
ATOM 709 C CA . LEU A 1 100 ? 6.964 2.545 -8.272 1.00 97.75 100 LEU A CA 1
ATOM 710 C C . LEU A 1 100 ? 6.829 3.029 -9.711 1.00 97.75 100 LEU A C 1
ATOM 712 O O . LEU A 1 100 ? 6.818 4.234 -9.951 1.00 97.75 100 LEU A O 1
ATOM 716 N N . CYS A 1 101 ? 6.707 2.104 -10.655 1.00 96.69 101 CYS A N 1
ATOM 717 C CA . CYS A 1 101 ? 6.460 2.403 -12.059 1.00 96.69 101 CYS A CA 1
ATOM 718 C C . CYS A 1 101 ? 4.985 2.139 -12.376 1.00 96.69 101 CYS A C 1
ATOM 720 O O . CYS A 1 101 ? 4.550 0.988 -12.362 1.00 96.69 101 CYS A O 1
ATOM 722 N N . ALA A 1 102 ? 4.213 3.178 -12.684 1.00 95.88 102 ALA A N 1
ATOM 723 C CA . ALA A 1 102 ? 2.768 3.077 -12.877 1.00 95.88 102 ALA A CA 1
ATOM 724 C C . ALA A 1 102 ? 2.307 3.690 -14.203 1.00 95.88 102 ALA A C 1
ATOM 726 O O . ALA A 1 102 ? 3.021 4.462 -14.846 1.00 95.88 102 ALA A O 1
ATOM 727 N N . ALA A 1 103 ? 1.083 3.343 -14.611 1.00 94.50 103 ALA A N 1
ATOM 728 C CA . ALA A 1 103 ? 0.459 3.897 -15.811 1.00 94.50 103 ALA A CA 1
ATOM 729 C C . ALA A 1 103 ? 0.118 5.390 -15.675 1.00 94.50 103 ALA A C 1
ATOM 731 O O . ALA A 1 103 ? 0.070 6.077 -16.687 1.00 94.50 103 ALA A O 1
ATOM 732 N N . ASN A 1 104 ? -0.088 5.879 -14.449 1.00 94.88 104 ASN A N 1
ATOM 733 C CA . ASN A 1 104 ? -0.317 7.287 -14.138 1.00 94.88 104 ASN A CA 1
ATOM 734 C C . ASN A 1 104 ? -0.000 7.604 -12.665 1.00 94.88 104 ASN A C 1
ATOM 736 O O . ASN A 1 104 ? 0.310 6.704 -11.874 1.00 94.88 104 ASN A O 1
ATOM 740 N N . ALA A 1 105 ? -0.063 8.891 -12.311 1.00 94.31 105 ALA A N 1
ATOM 741 C CA . ALA A 1 105 ? 0.176 9.385 -10.957 1.00 94.31 105 ALA A CA 1
ATOM 742 C C . ALA A 1 105 ? -0.775 8.762 -9.920 1.00 94.31 105 ALA A C 1
ATOM 744 O O . ALA A 1 105 ? -0.311 8.285 -8.884 1.00 94.31 105 ALA A O 1
ATOM 745 N N . SER A 1 106 ? -2.077 8.692 -10.213 1.00 92.31 106 SER A N 1
ATOM 746 C CA . SER A 1 106 ? -3.098 8.168 -9.295 1.00 92.31 106 SER A CA 1
ATOM 747 C C . SER A 1 106 ? -2.820 6.718 -8.890 1.00 92.31 106 SER A C 1
ATOM 749 O O . SER A 1 106 ? -2.837 6.388 -7.703 1.00 92.31 106 SER A O 1
ATOM 751 N N . VAL A 1 107 ? -2.452 5.865 -9.853 1.00 94.38 107 VAL A N 1
ATOM 752 C CA . VAL A 1 107 ? -2.072 4.466 -9.597 1.00 94.38 107 VAL A CA 1
ATOM 753 C C . VAL A 1 107 ? -0.805 4.381 -8.737 1.00 94.38 107 VAL A C 1
ATOM 755 O O . VAL A 1 107 ? -0.763 3.593 -7.792 1.00 94.38 107 VAL A O 1
ATOM 758 N N . ALA A 1 108 ? 0.217 5.206 -9.005 1.00 95.81 108 ALA A N 1
ATOM 759 C CA . ALA A 1 108 ? 1.440 5.224 -8.195 1.00 95.81 108 ALA A CA 1
ATOM 760 C C . ALA A 1 108 ? 1.165 5.636 -6.738 1.00 95.81 108 ALA A C 1
ATOM 762 O O . ALA A 1 108 ? 1.705 5.032 -5.809 1.00 95.81 108 ALA A O 1
ATOM 763 N N . LEU A 1 109 ? 0.314 6.646 -6.534 1.00 94.81 109 LEU A N 1
ATOM 764 C CA . LEU A 1 109 ? -0.048 7.150 -5.209 1.00 94.81 109 LEU A CA 1
ATOM 765 C C . LEU A 1 109 ? -0.878 6.135 -4.421 1.00 94.81 109 LEU A C 1
ATOM 767 O O . LEU A 1 109 ? -0.603 5.905 -3.242 1.00 94.81 109 LEU A O 1
ATOM 771 N N . ARG A 1 110 ? -1.849 5.487 -5.074 1.00 94.12 110 ARG A N 1
ATOM 772 C CA . ARG A 1 110 ? -2.637 4.400 -4.479 1.00 94.12 110 ARG A CA 1
ATOM 773 C C . ARG A 1 110 ? -1.746 3.241 -4.044 1.00 94.12 110 ARG A C 1
ATOM 775 O O . ARG A 1 110 ? -1.808 2.820 -2.889 1.00 94.12 110 ARG A O 1
ATOM 782 N N . CYS A 1 111 ? -0.855 2.801 -4.931 1.00 96.12 111 CYS A N 1
ATOM 783 C CA . CYS A 1 111 ? 0.124 1.764 -4.629 1.00 96.12 111 CYS A CA 1
ATOM 784 C C . CYS A 1 111 ? 1.008 2.164 -3.433 1.00 96.12 111 CYS A C 1
ATOM 786 O O . CYS A 1 111 ? 1.205 1.365 -2.521 1.00 96.12 111 CYS A O 1
ATOM 788 N N . LEU A 1 112 ? 1.493 3.413 -3.370 1.00 96.31 112 LEU A N 1
ATOM 789 C CA . LEU A 1 112 ? 2.282 3.894 -2.230 1.00 96.31 112 LEU A CA 1
ATOM 790 C C . LEU A 1 112 ? 1.507 3.800 -0.905 1.00 96.31 112 LEU A C 1
ATOM 792 O O . LEU A 1 112 ? 2.074 3.354 0.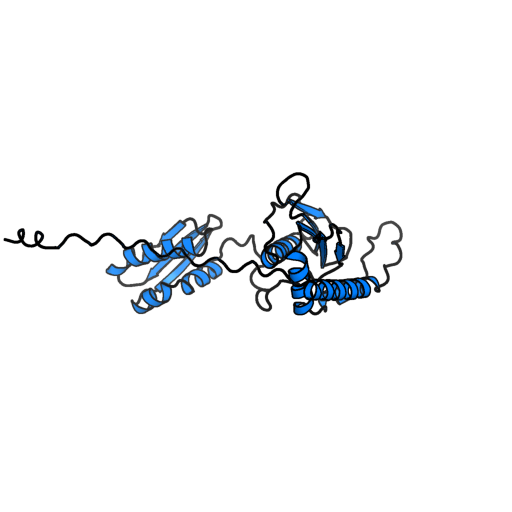094 1.00 96.31 112 LEU A O 1
ATOM 796 N N . ARG A 1 113 ? 0.228 4.201 -0.873 1.00 95.00 113 ARG A N 1
ATOM 797 C CA . ARG A 1 113 ? -0.616 4.112 0.334 1.00 95.00 113 ARG A CA 1
ATOM 798 C C . ARG A 1 113 ? -0.772 2.668 0.805 1.00 95.00 113 ARG A C 1
ATOM 800 O O . ARG A 1 113 ? -0.547 2.385 1.979 1.00 95.00 113 ARG A O 1
ATOM 807 N N . GLN A 1 114 ? -1.089 1.755 -0.110 1.00 95.19 114 GLN A N 1
ATOM 808 C CA . GLN A 1 114 ? -1.257 0.333 0.201 1.00 95.19 114 GLN A CA 1
ATOM 809 C C . GLN A 1 114 ? 0.039 -0.280 0.736 1.00 95.19 114 GLN A C 1
ATOM 811 O O . GLN A 1 114 ? 0.034 -0.925 1.781 1.00 95.19 114 GLN A O 1
ATOM 816 N N . TRP A 1 115 ? 1.164 -0.023 0.067 1.00 96.69 115 TRP A N 1
ATOM 817 C CA . TRP A 1 115 ? 2.469 -0.538 0.475 1.00 96.69 115 TRP A CA 1
ATOM 818 C C . TRP A 1 115 ? 2.924 0.029 1.818 1.00 96.69 115 TRP A C 1
ATOM 820 O O . TRP A 1 115 ? 3.351 -0.725 2.687 1.00 96.69 115 TRP A O 1
ATOM 830 N N . THR A 1 116 ? 2.813 1.343 2.021 1.00 95.81 116 THR A N 1
ATOM 831 C CA . THR A 1 116 ? 3.205 1.957 3.299 1.00 95.81 116 THR A CA 1
ATOM 832 C C . THR A 1 116 ? 2.316 1.490 4.448 1.00 95.81 116 THR A C 1
ATOM 834 O O . THR A 1 116 ? 2.837 1.197 5.518 1.00 95.81 116 THR A O 1
ATOM 837 N N . SER A 1 117 ? 1.010 1.319 4.222 1.00 93.44 117 SER A N 1
ATOM 838 C CA . SER A 1 117 ? 0.090 0.766 5.221 1.00 93.44 117 SER A CA 1
ATOM 839 C C . SER A 1 117 ? 0.391 -0.700 5.543 1.00 93.44 117 SER A C 1
ATOM 841 O O . SER A 1 117 ? 0.565 -1.056 6.705 1.00 93.44 117 SER A O 1
ATOM 843 N N . ALA A 1 118 ? 0.511 -1.558 4.525 1.00 94.62 118 ALA A N 1
ATOM 844 C CA . ALA A 1 118 ? 0.733 -2.994 4.699 1.00 94.62 118 ALA A CA 1
ATOM 845 C C . ALA A 1 118 ? 2.080 -3.338 5.353 1.00 94.62 118 ALA A C 1
ATOM 847 O O . ALA A 1 118 ? 2.228 -4.420 5.924 1.00 94.62 118 ALA A O 1
ATOM 848 N N . LEU A 1 119 ? 3.058 -2.438 5.244 1.00 95.19 119 LEU A N 1
ATOM 849 C CA . LEU A 1 119 ? 4.396 -2.581 5.812 1.00 95.19 119 LEU A CA 1
ATOM 850 C C . LEU A 1 119 ? 4.606 -1.720 7.068 1.00 95.19 119 LEU A C 1
ATOM 852 O O . LEU A 1 119 ? 5.723 -1.669 7.578 1.00 95.19 119 LEU A O 1
ATOM 856 N N . SER A 1 120 ? 3.561 -1.040 7.559 1.00 93.88 120 SER A N 1
ATOM 857 C CA . SER A 1 120 ? 3.630 -0.108 8.695 1.00 93.88 120 SER A CA 1
ATOM 858 C C . SER A 1 120 ? 4.748 0.938 8.558 1.00 93.88 120 SER A C 1
ATOM 860 O O . SER A 1 120 ? 5.401 1.310 9.535 1.00 93.88 120 SER A O 1
ATOM 862 N N . LEU A 1 121 ? 4.997 1.405 7.332 1.00 94.69 121 LEU A N 1
ATOM 863 C CA . LEU A 1 121 ? 6.031 2.390 7.032 1.00 94.69 121 LEU A CA 1
ATOM 864 C C . LEU A 1 121 ? 5.521 3.814 7.300 1.00 94.69 121 LEU A C 1
ATOM 866 O O . LEU A 1 121 ? 4.324 4.085 7.164 1.00 94.69 121 LEU A O 1
ATOM 870 N N . PRO A 1 122 ? 6.414 4.769 7.621 1.00 94.56 122 PRO A N 1
ATOM 871 C CA . PRO A 1 122 ? 6.011 6.150 7.828 1.00 94.56 122 PRO A CA 1
ATOM 872 C C . PRO A 1 122 ? 5.386 6.749 6.564 1.00 94.56 122 PRO A C 1
ATOM 874 O O . PRO A 1 122 ? 5.912 6.597 5.455 1.00 94.56 122 PRO A O 1
ATOM 877 N N . ARG A 1 123 ? 4.289 7.490 6.740 1.00 92.12 123 ARG A N 1
ATOM 878 C CA . ARG A 1 123 ? 3.705 8.292 5.661 1.00 92.12 123 ARG A CA 1
ATOM 879 C C . ARG A 1 123 ? 4.700 9.372 5.243 1.00 92.12 123 ARG A C 1
ATOM 881 O O . ARG A 1 123 ? 5.345 9.987 6.089 1.00 92.12 123 ARG A O 1
ATOM 888 N N . ALA A 1 124 ? 4.795 9.610 3.942 1.00 89.75 124 ALA A N 1
ATOM 889 C CA . ALA A 1 124 ? 5.666 10.628 3.378 1.00 89.75 124 ALA A CA 1
ATOM 890 C C . ALA A 1 124 ? 4.845 11.640 2.573 1.00 89.75 124 ALA A C 1
ATOM 892 O O . ALA A 1 124 ? 3.985 11.220 1.794 1.00 89.75 124 ALA A O 1
ATOM 893 N N . PRO A 1 125 ? 5.122 12.951 2.694 1.00 90.56 125 PRO A N 1
ATOM 894 C CA . PRO A 1 125 ? 4.605 13.912 1.737 1.00 90.56 125 PRO A CA 1
ATOM 895 C C . PRO A 1 125 ? 5.185 13.599 0.355 1.00 90.56 125 PRO A C 1
ATOM 897 O O . PRO A 1 125 ? 6.392 13.373 0.206 1.00 90.56 125 PRO A O 1
ATOM 900 N N . VAL A 1 126 ? 4.321 13.591 -0.656 1.00 94.50 126 VAL A N 1
ATOM 901 C CA . VAL A 1 126 ? 4.725 13.392 -2.048 1.00 94.50 126 VAL A CA 1
ATOM 902 C C . VAL A 1 126 ? 5.018 14.753 -2.665 1.00 94.50 126 VAL A C 1
ATOM 904 O O . VAL A 1 126 ? 4.205 15.668 -2.585 1.00 94.50 126 VAL A O 1
ATOM 907 N N . ARG A 1 127 ? 6.202 14.900 -3.263 1.00 93.56 127 ARG A N 1
ATOM 908 C CA . ARG A 1 127 ? 6.608 16.097 -4.009 1.00 93.56 127 ARG A CA 1
ATOM 909 C C . ARG A 1 127 ? 6.716 15.798 -5.498 1.00 93.56 127 ARG A C 1
ATOM 911 O O . ARG A 1 127 ? 7.140 14.707 -5.869 1.00 93.56 127 ARG A O 1
ATOM 918 N N . GLY A 1 128 ? 6.488 16.810 -6.324 1.00 91.00 128 GLY A N 1
ATOM 919 C CA . GLY A 1 128 ? 6.565 16.702 -7.779 1.00 91.00 128 GLY A CA 1
ATOM 920 C C . GLY A 1 128 ? 5.191 16.539 -8.408 1.00 91.00 128 GLY A C 1
ATOM 921 O O . GLY A 1 128 ? 4.216 16.259 -7.718 1.00 91.00 128 GLY A O 1
ATOM 922 N N . ASP A 1 129 ? 5.152 16.742 -9.715 1.00 86.25 129 ASP A N 1
ATOM 923 C CA . ASP A 1 129 ? 3.936 16.737 -10.511 1.00 86.25 129 ASP A CA 1
ATOM 924 C C . ASP A 1 129 ? 4.210 16.019 -11.838 1.00 86.25 129 ASP A C 1
ATOM 926 O O . ASP A 1 129 ? 5.354 15.972 -12.313 1.00 86.25 129 ASP A O 1
ATOM 930 N N . VAL A 1 130 ? 3.179 15.404 -12.402 1.00 85.50 130 VAL A N 1
ATOM 931 C CA . VAL A 1 130 ? 3.229 14.672 -13.668 1.00 85.50 130 VAL A CA 1
ATOM 932 C C . VAL A 1 130 ? 2.002 15.070 -14.461 1.00 85.50 130 VAL A C 1
ATOM 934 O O . VAL A 1 130 ? 0.904 15.088 -13.919 1.00 85.50 130 VAL A O 1
ATOM 937 N N . ALA A 1 131 ? 2.195 15.350 -15.751 1.00 82.56 131 ALA A N 1
ATOM 938 C CA . ALA A 1 131 ? 1.088 15.644 -16.648 1.00 82.56 131 ALA A CA 1
ATOM 939 C C . ALA A 1 131 ? 0.003 14.562 -16.550 1.00 82.56 131 ALA A C 1
ATOM 941 O O . ALA A 1 131 ? 0.300 13.361 -16.497 1.00 82.56 131 ALA A O 1
ATOM 942 N N . GLU A 1 132 ? -1.248 15.009 -16.536 1.00 80.25 132 GLU A N 1
ATOM 943 C CA . GLU A 1 132 ? -2.411 14.146 -16.404 1.00 80.25 132 GLU A CA 1
ATOM 944 C C . GLU A 1 132 ? -2.398 13.033 -17.468 1.00 80.25 132 GLU A C 1
ATOM 946 O O . GLU A 1 132 ? -2.070 13.255 -18.635 1.00 80.25 132 GLU A O 1
ATOM 951 N N . GLY A 1 133 ? -2.681 11.798 -17.045 1.00 78.38 133 GLY A N 1
ATOM 952 C CA . GLY A 1 133 ? -2.692 10.619 -17.919 1.00 78.38 133 GLY A CA 1
ATOM 953 C C . GLY A 1 133 ? -1.319 10.069 -18.341 1.00 78.38 133 GLY A C 1
ATOM 954 O O . GLY A 1 133 ? -1.264 9.003 -18.952 1.00 78.38 133 GLY A O 1
ATOM 955 N N . GLY A 1 134 ? -0.208 10.735 -18.008 1.00 89.12 134 GLY A N 1
ATOM 956 C CA . GLY A 1 134 ? 1.142 10.257 -18.317 1.00 89.12 134 GLY A CA 1
ATOM 957 C C . GLY A 1 134 ? 1.656 9.200 -17.336 1.00 89.12 134 GLY A C 1
ATOM 958 O O . GLY A 1 134 ? 1.401 9.281 -16.137 1.00 89.12 134 GLY A O 1
ATOM 959 N N . ALA A 1 135 ? 2.448 8.237 -17.826 1.00 93.56 135 ALA A N 1
ATOM 960 C CA . ALA A 1 135 ? 3.116 7.251 -16.976 1.00 93.56 135 ALA A CA 1
ATOM 961 C C . ALA A 1 135 ? 3.996 7.924 -15.915 1.00 93.56 135 ALA A C 1
ATOM 963 O O . ALA A 1 135 ? 4.690 8.909 -16.182 1.00 93.56 135 ALA A O 1
ATOM 964 N N . ALA A 1 136 ? 3.979 7.366 -14.707 1.00 96.31 136 ALA A N 1
ATOM 965 C CA . ALA A 1 136 ? 4.590 7.981 -13.540 1.00 96.31 136 ALA A CA 1
ATOM 966 C C . ALA A 1 136 ? 5.590 7.048 -12.858 1.00 96.31 136 ALA A C 1
ATOM 968 O O . ALA A 1 136 ? 5.415 5.827 -12.813 1.00 96.31 136 ALA A O 1
ATOM 969 N N . TYR A 1 137 ? 6.637 7.656 -12.310 1.00 97.25 137 TYR A N 1
ATOM 970 C CA . TYR A 1 137 ? 7.618 7.021 -11.452 1.00 97.25 137 TYR A CA 1
ATOM 971 C C . TYR A 1 137 ? 7.598 7.715 -10.097 1.00 97.25 137 TYR A C 1
ATOM 973 O O . TYR A 1 137 ? 7.881 8.915 -10.008 1.00 97.25 137 TYR A O 1
ATOM 981 N N . LEU A 1 138 ? 7.270 6.961 -9.050 1.00 97.81 138 LEU A N 1
ATOM 982 C CA . LEU A 1 138 ? 7.305 7.434 -7.672 1.00 97.81 138 LEU A CA 1
ATOM 983 C C . LEU A 1 138 ? 8.463 6.762 -6.940 1.00 97.81 138 LEU A C 1
ATOM 985 O O . LEU A 1 138 ? 8.513 5.541 -6.815 1.00 97.81 138 LEU A O 1
ATOM 989 N N . LYS A 1 139 ? 9.381 7.569 -6.412 1.00 98.00 139 LYS A N 1
ATOM 990 C CA . LYS A 1 139 ? 10.448 7.114 -5.520 1.00 98.00 139 LYS A CA 1
ATOM 991 C C . LYS A 1 139 ? 10.078 7.442 -4.081 1.00 98.00 139 LYS A C 1
ATOM 993 O O . LYS A 1 139 ? 9.894 8.614 -3.766 1.00 98.00 139 LYS A O 1
ATOM 998 N N . TYR A 1 140 ? 10.017 6.436 -3.220 1.00 97.94 140 TYR A N 1
ATOM 999 C CA . TYR A 1 140 ? 9.792 6.582 -1.782 1.00 97.94 140 TYR A CA 1
ATOM 1000 C C . TYR A 1 140 ? 11.014 6.109 -0.996 1.00 97.94 140 TYR A C 1
ATOM 1002 O O . TYR A 1 140 ? 11.682 5.151 -1.386 1.00 97.94 140 TYR A O 1
ATOM 1010 N N . ASP A 1 141 ? 11.293 6.780 0.113 1.00 97.62 141 ASP A N 1
ATOM 1011 C CA . ASP A 1 141 ? 12.337 6.431 1.068 1.00 97.62 141 ASP A CA 1
ATOM 1012 C C . ASP A 1 141 ? 11.781 6.590 2.485 1.00 97.62 141 ASP A C 1
ATOM 1014 O O . ASP A 1 141 ? 11.379 7.693 2.866 1.00 97.62 141 ASP A O 1
ATOM 1018 N N . SER A 1 142 ? 11.737 5.502 3.260 1.00 96.88 142 SER A N 1
ATOM 1019 C CA . SER A 1 142 ? 11.204 5.518 4.627 1.00 96.88 142 SER A CA 1
ATOM 1020 C C . SER A 1 142 ? 12.098 6.276 5.606 1.00 96.88 142 SER A C 1
ATOM 1022 O O . SER A 1 142 ? 11.632 6.683 6.671 1.00 96.88 142 SER A O 1
ATOM 1024 N N . ARG A 1 143 ? 13.383 6.446 5.272 1.00 93.50 143 ARG A N 1
ATOM 1025 C CA . ARG A 1 143 ? 14.371 7.109 6.124 1.00 93.50 143 ARG A CA 1
ATOM 1026 C C . ARG A 1 143 ? 15.523 7.674 5.282 1.00 93.50 143 ARG A C 1
ATOM 1028 O O . ARG A 1 143 ? 16.625 7.123 5.300 1.00 93.50 143 ARG A O 1
ATOM 1035 N N . PRO A 1 144 ? 15.302 8.766 4.535 1.00 86.06 144 PRO A N 1
ATOM 1036 C CA . PRO A 1 144 ? 16.385 9.418 3.816 1.00 86.06 144 PRO A CA 1
ATOM 1037 C C . PRO A 1 144 ? 17.412 9.988 4.805 1.00 86.06 144 PRO A C 1
ATOM 1039 O O . PRO A 1 144 ? 17.070 10.391 5.915 1.00 86.06 144 PRO A O 1
ATOM 1042 N N . ALA A 1 145 ? 18.673 10.110 4.379 1.00 83.19 145 ALA A N 1
ATOM 1043 C CA . ALA A 1 145 ? 19.746 10.670 5.214 1.00 83.19 145 ALA A CA 1
ATOM 1044 C C . ALA A 1 145 ? 19.437 12.084 5.756 1.00 83.19 145 ALA A C 1
ATOM 1046 O O . ALA A 1 145 ? 19.980 12.494 6.776 1.00 83.19 145 ALA A O 1
ATOM 1047 N N . ALA A 1 146 ? 18.563 12.825 5.069 1.00 74.50 146 ALA A N 1
ATOM 1048 C CA . ALA A 1 146 ? 18.257 14.226 5.332 1.00 74.50 146 ALA A CA 1
ATOM 1049 C C . ALA A 1 146 ? 16.963 14.472 6.139 1.00 74.50 146 ALA A C 1
ATOM 1051 O O . ALA A 1 146 ? 16.544 15.625 6.230 1.00 74.50 146 ALA A O 1
ATOM 1052 N N . GLY A 1 147 ? 16.304 13.447 6.702 1.00 85.19 147 GLY A N 1
ATOM 1053 C CA . GLY A 1 147 ? 15.159 13.671 7.598 1.00 85.19 147 GLY A CA 1
ATOM 1054 C C . GLY A 1 147 ? 14.044 12.617 7.534 1.00 85.19 147 GLY A C 1
ATOM 1055 O O . GLY A 1 147 ? 14.343 11.428 7.425 1.00 85.19 147 GLY A O 1
ATOM 1056 N N . PRO A 1 148 ? 12.763 13.020 7.677 1.00 92.50 148 PRO A N 1
ATOM 1057 C CA . PRO A 1 148 ? 11.637 12.087 7.710 1.00 92.50 148 PRO A CA 1
ATOM 1058 C C . PRO A 1 148 ? 11.425 11.415 6.350 1.00 92.50 148 PRO A C 1
ATOM 1060 O O . PRO A 1 148 ? 11.995 11.838 5.343 1.00 92.50 148 PRO A O 1
ATOM 1063 N N . ALA A 1 149 ? 10.568 10.391 6.319 1.00 94.50 149 ALA A N 1
ATOM 1064 C CA . ALA A 1 149 ? 10.206 9.708 5.083 1.00 94.50 149 ALA A CA 1
ATOM 1065 C C . ALA A 1 149 ? 9.785 10.698 3.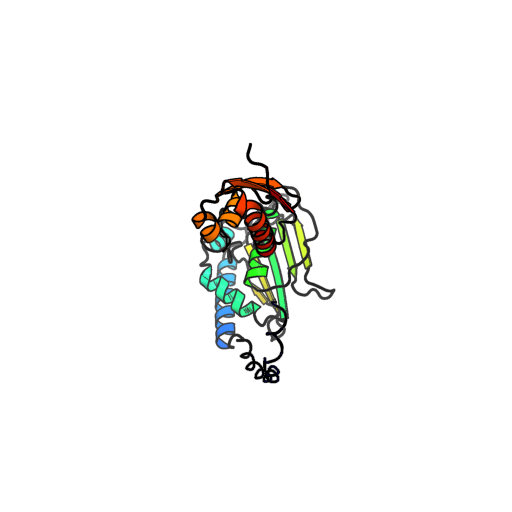985 1.00 94.50 149 ALA A C 1
ATOM 1067 O O . ALA A 1 149 ? 9.081 11.679 4.242 1.00 94.50 149 ALA A O 1
ATOM 1068 N N . ALA A 1 150 ? 10.214 10.432 2.754 1.00 94.88 150 ALA A N 1
ATOM 1069 C CA . ALA A 1 150 ? 10.007 11.326 1.622 1.00 94.88 150 ALA A CA 1
ATOM 1070 C C . ALA A 1 150 ? 9.600 10.546 0.371 1.00 94.88 150 ALA A C 1
ATOM 1072 O O . ALA A 1 150 ? 10.100 9.451 0.113 1.00 94.88 150 ALA A O 1
ATOM 1073 N N . ALA A 1 151 ? 8.717 11.145 -0.428 1.00 97.06 151 ALA A N 1
ATOM 1074 C CA . ALA A 1 151 ? 8.301 10.616 -1.715 1.00 97.06 151 ALA A CA 1
ATOM 1075 C C . ALA A 1 151 ? 8.458 11.676 -2.810 1.00 97.06 151 ALA A C 1
ATOM 1077 O O . ALA A 1 151 ? 8.139 12.850 -2.613 1.00 97.06 151 ALA A O 1
ATOM 1078 N N . ARG A 1 152 ? 8.944 11.263 -3.982 1.00 96.81 152 ARG A N 1
ATOM 1079 C CA . ARG A 1 152 ? 9.063 12.111 -5.169 1.00 96.81 152 ARG A CA 1
ATOM 1080 C C . ARG A 1 152 ? 8.402 11.444 -6.364 1.00 96.81 152 ARG A C 1
ATOM 1082 O O . ARG A 1 152 ? 8.787 10.338 -6.734 1.00 96.81 152 ARG A O 1
ATOM 1089 N N . LEU A 1 153 ? 7.459 12.147 -6.969 1.00 97.06 153 LEU A N 1
ATOM 1090 C CA . LEU A 1 153 ? 6.778 11.780 -8.199 1.00 97.06 153 LEU A CA 1
ATOM 1091 C C . LEU A 1 153 ? 7.465 12.451 -9.401 1.00 97.06 153 LEU A C 1
ATOM 1093 O O . LEU A 1 153 ? 7.968 13.573 -9.303 1.00 97.06 153 LEU A O 1
ATOM 1097 N N . SER A 1 154 ? 7.536 11.742 -10.524 1.00 96.56 154 SER A N 1
ATOM 1098 C CA . SER A 1 154 ? 8.149 12.212 -11.771 1.00 96.56 154 SER A CA 1
ATOM 1099 C C . SER A 1 154 ? 7.565 11.489 -12.984 1.00 96.56 154 SER A C 1
ATOM 1101 O O . SER A 1 154 ? 7.052 10.378 -12.851 1.00 96.56 154 SER A O 1
ATOM 1103 N N . ALA A 1 155 ? 7.656 12.101 -14.166 1.00 95.88 155 ALA A N 1
ATOM 1104 C CA . ALA A 1 155 ? 7.254 11.459 -15.414 1.00 95.88 155 ALA A CA 1
ATOM 1105 C C . ALA A 1 155 ? 8.134 10.233 -15.706 1.00 95.88 155 ALA A C 1
ATOM 1107 O O . ALA A 1 155 ? 9.345 10.252 -15.472 1.00 95.88 155 ALA A O 1
ATOM 1108 N N . TYR A 1 156 ? 7.532 9.172 -16.240 1.00 93.88 156 TYR A N 1
ATOM 1109 C CA . TYR A 1 156 ? 8.210 7.907 -16.497 1.00 93.88 156 TYR A CA 1
ATOM 1110 C C . TYR A 1 156 ? 8.145 7.518 -17.969 1.00 93.88 156 TYR A C 1
ATOM 1112 O O . TYR A 1 156 ? 7.093 7.173 -18.495 1.00 93.88 156 TYR A O 1
ATOM 1120 N N . ALA A 1 157 ? 9.304 7.537 -18.628 1.00 90.81 157 ALA A N 1
ATOM 1121 C CA . ALA A 1 157 ? 9.437 7.140 -20.029 1.00 90.81 157 ALA A CA 1
ATOM 1122 C C . ALA A 1 157 ? 9.738 5.643 -20.216 1.00 90.81 157 ALA A C 1
ATOM 1124 O O . ALA A 1 157 ? 9.724 5.156 -21.346 1.00 90.81 157 ALA A O 1
ATOM 1125 N N . GLY A 1 158 ? 10.040 4.916 -19.134 1.00 88.88 158 GLY A N 1
ATOM 1126 C CA . GLY A 1 158 ? 10.156 3.463 -19.182 1.00 88.88 158 GLY A CA 1
ATOM 1127 C C . GLY A 1 158 ? 8.772 2.820 -19.246 1.00 88.88 158 GLY A C 1
ATOM 1128 O O . GLY A 1 158 ? 7.753 3.439 -18.937 1.00 88.88 158 GLY A O 1
ATOM 1129 N N . GLY A 1 159 ? 8.699 1.553 -19.626 1.00 89.12 159 GLY A N 1
ATOM 1130 C CA . GLY A 1 159 ? 7.401 0.867 -19.669 1.00 89.12 159 GLY A CA 1
ATOM 1131 C C . GLY A 1 159 ? 7.233 -0.245 -18.641 1.00 89.12 159 GLY A C 1
ATOM 1132 O O . GLY A 1 159 ? 6.291 -1.017 -18.779 1.00 89.12 159 GLY A O 1
ATOM 1133 N N . TYR A 1 160 ? 8.139 -0.392 -17.663 1.00 92.44 160 TYR A N 1
ATOM 1134 C CA . TYR A 1 160 ? 7.970 -1.426 -16.641 1.00 92.44 160 TYR A CA 1
ATOM 1135 C C . TYR A 1 160 ? 6.800 -0.990 -15.766 1.00 92.44 160 TYR A C 1
ATOM 1137 O O . TYR A 1 160 ? 6.553 0.212 -15.620 1.00 92.44 160 TYR A O 1
ATOM 1145 N N . ARG A 1 161 ? 6.048 -1.934 -15.213 1.00 94.81 161 ARG A N 1
ATOM 1146 C CA . ARG A 1 161 ? 4.932 -1.643 -14.311 1.00 94.81 161 ARG A CA 1
ATOM 1147 C C . ARG A 1 161 ? 5.050 -2.503 -13.064 1.00 94.81 161 ARG A C 1
ATOM 1149 O O . ARG A 1 161 ? 5.197 -3.714 -13.178 1.00 94.81 161 ARG A O 1
ATOM 1156 N N . GLY A 1 162 ? 5.028 -1.862 -11.898 1.00 96.12 162 GLY A N 1
ATOM 1157 C CA . GLY A 1 162 ? 5.219 -2.519 -10.607 1.00 96.12 162 GLY A CA 1
ATOM 1158 C C . GLY A 1 162 ? 6.188 -1.800 -9.680 1.00 96.12 162 GLY A C 1
ATOM 1159 O O . GLY A 1 162 ? 6.442 -0.603 -9.827 1.00 96.12 162 GLY A O 1
ATOM 1160 N N . VAL A 1 163 ? 6.691 -2.537 -8.694 1.00 97.81 163 VAL A N 1
ATOM 1161 C CA . VAL A 1 163 ? 7.418 -2.007 -7.541 1.00 97.81 163 VAL A CA 1
ATOM 1162 C C . VAL A 1 163 ? 8.806 -2.622 -7.445 1.00 97.81 163 VAL A C 1
ATOM 1164 O O . VAL A 1 163 ? 8.968 -3.838 -7.356 1.00 97.81 163 VAL A O 1
ATOM 1167 N N . TYR A 1 164 ? 9.819 -1.770 -7.413 1.00 97.75 164 TYR A N 1
ATOM 1168 C CA . TYR A 1 164 ? 11.146 -2.111 -6.930 1.00 97.75 164 TYR A CA 1
ATOM 1169 C C . TYR A 1 164 ? 11.153 -1.988 -5.407 1.00 97.75 164 TYR A C 1
ATOM 1171 O O . TYR A 1 164 ? 10.903 -0.905 -4.876 1.00 97.75 164 TYR A O 1
ATOM 1179 N N . PHE A 1 165 ? 11.429 -3.086 -4.709 1.00 98.12 165 PHE A N 1
ATOM 1180 C CA . PHE A 1 165 ? 11.483 -3.133 -3.249 1.00 98.12 165 PHE A CA 1
ATOM 1181 C C . PHE A 1 165 ? 12.935 -3.205 -2.786 1.00 98.12 165 PHE A C 1
ATOM 1183 O O . PHE A 1 165 ? 13.662 -4.124 -3.171 1.00 98.12 165 PHE A O 1
ATOM 1190 N N . HIS A 1 166 ? 13.349 -2.238 -1.962 1.00 97.94 166 HIS A N 1
ATOM 1191 C CA . HIS A 1 166 ? 14.722 -2.136 -1.484 1.00 97.94 166 HIS A CA 1
ATOM 1192 C C . HIS A 1 166 ? 14.809 -2.049 0.049 1.00 97.94 166 HIS A C 1
ATOM 1194 O O . HIS A 1 166 ? 14.814 -0.943 0.602 1.00 97.94 166 HIS A O 1
ATOM 1200 N N . PRO A 1 167 ? 14.845 -3.187 0.761 1.00 97.69 167 PRO A N 1
ATOM 1201 C CA . PRO A 1 167 ? 15.070 -3.200 2.199 1.00 97.69 167 PRO A CA 1
ATOM 1202 C C . PRO A 1 167 ? 16.568 -3.129 2.539 1.00 97.69 167 PRO A C 1
ATOM 1204 O O . PRO A 1 167 ? 17.401 -3.812 1.937 1.00 97.69 167 PRO A O 1
ATOM 1207 N N . GLU A 1 168 ? 16.897 -2.341 3.558 1.00 97.00 168 GLU A N 1
ATOM 1208 C CA . GLU A 1 168 ? 18.170 -2.391 4.279 1.00 97.00 168 GLU A CA 1
ATOM 1209 C C . GLU A 1 168 ? 18.033 -3.375 5.445 1.00 97.00 168 GLU A C 1
ATOM 1211 O O . GLU A 1 168 ? 17.405 -3.057 6.459 1.00 97.00 168 GLU A O 1
ATOM 1216 N N . LEU A 1 169 ? 18.550 -4.594 5.276 1.00 95.19 169 LEU A N 1
ATOM 1217 C CA . LEU A 1 169 ? 18.439 -5.644 6.294 1.00 95.19 169 LEU A CA 1
ATOM 1218 C C . LEU A 1 169 ? 19.439 -5.418 7.450 1.00 95.19 169 LEU A C 1
ATOM 1220 O O . LEU A 1 169 ? 20.361 -4.615 7.313 1.00 95.19 169 LEU A O 1
ATOM 1224 N N . PRO A 1 170 ? 19.300 -6.125 8.592 1.00 92.88 170 PRO A N 1
ATOM 1225 C CA . PRO A 1 170 ? 20.184 -5.950 9.755 1.00 92.88 170 PRO A CA 1
ATOM 1226 C C . PRO A 1 170 ? 21.677 -6.204 9.505 1.00 92.88 170 PRO A C 1
ATOM 1228 O O . PRO A 1 170 ? 22.507 -5.811 10.317 1.00 92.88 170 PRO A O 1
ATOM 1231 N N . ASP A 1 171 ? 22.026 -6.858 8.397 1.00 93.25 171 ASP A N 1
ATOM 1232 C CA . ASP A 1 171 ? 23.409 -7.034 7.947 1.00 93.25 171 ASP A CA 1
ATOM 1233 C C . ASP A 1 171 ? 23.991 -5.786 7.254 1.00 93.25 171 ASP A C 1
ATOM 1235 O O . ASP A 1 171 ? 25.132 -5.810 6.797 1.00 93.25 171 ASP A O 1
ATOM 1239 N N . GLY A 1 172 ? 23.215 -4.702 7.161 1.00 92.44 172 GLY A N 1
ATOM 1240 C CA . GLY A 1 172 ? 23.590 -3.451 6.505 1.00 92.44 172 GLY A CA 1
ATOM 1241 C C . GLY A 1 172 ? 23.568 -3.525 4.977 1.00 92.44 172 GLY A C 1
ATOM 1242 O O . GLY A 1 172 ? 23.907 -2.546 4.311 1.00 92.44 172 GLY A O 1
ATOM 1243 N N . LEU A 1 173 ? 23.177 -4.663 4.391 1.00 93.44 173 LEU A N 1
ATOM 1244 C CA . LEU A 1 173 ? 23.131 -4.812 2.944 1.00 93.44 173 LEU A CA 1
ATOM 1245 C C . LEU A 1 173 ? 21.799 -4.300 2.398 1.00 93.44 173 LEU A C 1
ATOM 1247 O O . LEU A 1 173 ? 20.714 -4.786 2.737 1.00 93.44 173 LEU A O 1
ATOM 1251 N N . PHE A 1 174 ? 21.911 -3.343 1.481 1.00 91.94 174 PHE A N 1
ATOM 1252 C CA . PHE A 1 174 ? 20.790 -2.805 0.729 1.00 91.94 174 PHE A CA 1
ATOM 1253 C C . PHE A 1 174 ? 20.484 -3.714 -0.461 1.00 91.94 174 PHE A C 1
ATOM 1255 O O . PHE A 1 174 ? 21.206 -3.720 -1.460 1.00 91.94 174 PHE A O 1
ATOM 1262 N N . ARG A 1 175 ? 19.429 -4.521 -0.339 1.00 94.75 175 ARG A N 1
ATOM 1263 C CA . ARG A 1 175 ? 19.018 -5.458 -1.394 1.00 94.75 175 ARG A CA 1
ATOM 1264 C C . ARG A 1 175 ? 17.994 -4.805 -2.310 1.00 94.75 175 ARG A C 1
ATOM 1266 O O . ARG A 1 175 ? 17.338 -3.846 -1.923 1.00 94.75 175 ARG A O 1
ATOM 1273 N N . GLN A 1 176 ? 17.860 -5.317 -3.528 1.00 96.69 176 GLN A N 1
ATOM 1274 C CA . GLN A 1 176 ? 16.870 -4.856 -4.498 1.00 96.69 176 GLN A CA 1
ATOM 1275 C C . GLN A 1 176 ? 16.162 -6.058 -5.112 1.00 96.69 176 GLN A C 1
ATOM 1277 O O . GLN A 1 176 ? 16.822 -6.941 -5.651 1.00 96.69 176 GLN A O 1
ATOM 1282 N N . TYR A 1 177 ? 14.833 -6.023 -5.112 1.00 96.25 177 TYR A N 1
ATOM 1283 C CA . TYR A 1 177 ? 13.983 -7.019 -5.761 1.00 96.25 177 TYR A CA 1
ATOM 1284 C C . TYR A 1 177 ? 13.057 -6.326 -6.770 1.00 96.25 177 TYR A C 1
ATOM 1286 O O . TYR A 1 177 ? 12.440 -5.309 -6.440 1.00 96.25 177 TYR A O 1
ATOM 1294 N N . ALA A 1 178 ? 12.986 -6.837 -8.001 1.00 84.38 178 ALA A N 1
ATOM 1295 C CA . ALA A 1 178 ? 12.269 -6.234 -9.124 1.00 84.38 178 ALA A CA 1
ATOM 1296 C C . ALA A 1 178 ? 11.408 -7.261 -9.890 1.00 84.38 178 ALA A C 1
ATOM 1298 O O . ALA A 1 178 ? 11.649 -8.459 -9.823 1.00 84.38 178 ALA A O 1
ATOM 1299 N N . VAL A 1 179 ? 10.425 -6.857 -10.699 1.00 92.31 179 VAL A N 1
ATOM 1300 C CA . VAL A 1 179 ? 9.466 -5.766 -10.461 1.00 92.31 179 VAL A CA 1
ATOM 1301 C C . VAL A 1 179 ? 8.221 -6.435 -9.873 1.00 92.31 179 VAL A C 1
ATOM 1303 O O . VAL A 1 179 ? 7.603 -7.273 -10.526 1.00 92.31 179 VAL A O 1
ATOM 1306 N N . LEU A 1 180 ? 7.895 -6.144 -8.614 1.00 96.94 180 LEU A N 1
ATOM 1307 C CA . LEU A 1 180 ? 6.756 -6.747 -7.912 1.00 96.94 180 LEU A CA 1
ATOM 1308 C C . LEU A 1 180 ? 5.427 -6.144 -8.403 1.00 96.94 180 LEU A C 1
ATOM 1310 O O . LEU A 1 180 ? 5.429 -5.000 -8.856 1.00 96.94 180 LEU A O 1
ATOM 1314 N N . PRO A 1 181 ? 4.291 -6.855 -8.305 1.00 96.81 181 PRO A N 1
ATOM 1315 C CA . PRO A 1 181 ? 2.991 -6.324 -8.733 1.00 96.81 181 PRO A CA 1
ATOM 1316 C C . PRO A 1 181 ? 2.635 -5.015 -8.006 1.00 96.81 181 PRO A C 1
ATOM 1318 O O . PRO A 1 181 ? 2.902 -4.893 -6.808 1.00 96.81 181 PRO A O 1
ATOM 1321 N N . LEU A 1 182 ? 2.007 -4.050 -8.693 1.00 96.25 182 LEU A N 1
ATOM 1322 C CA . LEU A 1 182 ? 1.510 -2.821 -8.044 1.00 96.25 182 LEU A CA 1
ATOM 1323 C C . LEU A 1 182 ? 0.456 -3.177 -6.984 1.00 96.25 182 LEU A C 1
ATOM 1325 O O . LEU A 1 182 ? 0.500 -2.700 -5.854 1.00 96.25 182 LEU A O 1
ATOM 1329 N N . GLU A 1 183 ? -0.415 -4.120 -7.325 1.00 95.75 183 GLU A N 1
ATOM 1330 C CA . GLU A 1 183 ? -1.553 -4.582 -6.534 1.00 95.75 183 GLU A CA 1
ATOM 1331 C C . GLU A 1 183 ? -1.156 -5.648 -5.494 1.00 95.75 183 GLU A C 1
ATOM 1333 O O . GLU A 1 183 ? -2.003 -6.400 -5.016 1.00 95.75 183 GLU A O 1
ATOM 1338 N N . LEU A 1 184 ? 0.135 -5.766 -5.142 1.00 96.12 184 LEU A N 1
ATOM 1339 C CA . LEU A 1 184 ? 0.631 -6.813 -4.235 1.00 96.12 184 LEU A CA 1
ATOM 1340 C C . LEU A 1 184 ? -0.080 -6.814 -2.869 1.00 96.12 184 LEU A C 1
ATOM 1342 O O . LEU A 1 184 ? -0.244 -7.873 -2.266 1.00 96.12 184 LEU A O 1
ATOM 1346 N N . PHE A 1 185 ? -0.484 -5.633 -2.397 1.00 95.44 185 PHE A N 1
ATOM 1347 C CA . PHE A 1 185 ? -1.191 -5.430 -1.131 1.00 95.44 185 PHE A CA 1
ATOM 1348 C C . PHE A 1 185 ? -2.622 -4.905 -1.315 1.00 95.44 185 PHE A C 1
ATOM 1350 O O . PHE A 1 185 ? -3.201 -4.396 -0.357 1.00 95.44 185 PHE A O 1
ATOM 1357 N N . GLU A 1 186 ? -3.196 -5.004 -2.516 1.00 90.44 186 GLU A N 1
ATOM 1358 C CA . GLU A 1 186 ? -4.634 -4.781 -2.676 1.00 90.44 186 GLU A CA 1
ATOM 1359 C C . GLU A 1 186 ? -5.390 -5.924 -2.000 1.00 90.44 186 GLU A C 1
ATOM 1361 O O . GLU A 1 186 ? -5.133 -7.095 -2.279 1.00 90.44 186 GLU A O 1
ATOM 1366 N N . GLU A 1 187 ? -6.304 -5.595 -1.084 1.00 74.81 187 GLU A N 1
ATOM 1367 C CA . GLU A 1 187 ? -7.209 -6.597 -0.527 1.00 74.81 187 GLU A CA 1
ATOM 1368 C C . GLU A 1 187 ? -8.055 -7.173 -1.669 1.00 74.81 187 GLU A C 1
ATOM 1370 O O . GLU A 1 187 ? -8.659 -6.422 -2.443 1.00 74.81 187 GLU A O 1
ATOM 1375 N N . GLU A 1 188 ? -8.079 -8.503 -1.800 1.00 54.31 188 GLU A N 1
ATOM 1376 C CA . GLU A 1 188 ? -8.929 -9.197 -2.769 1.00 54.31 188 GLU A CA 1
ATOM 1377 C C . GLU A 1 188 ? -10.398 -8.837 -2.482 1.00 54.31 188 GLU A C 1
ATOM 1379 O O . GLU A 1 188 ? -11.014 -9.372 -1.566 1.00 54.31 188 GLU A O 1
ATOM 1384 N N . GLY A 1 189 ? -10.940 -7.871 -3.231 1.00 47.25 189 GLY A N 1
ATOM 1385 C CA . GLY A 1 189 ? -12.304 -7.352 -3.064 1.00 47.25 189 GLY A CA 1
ATOM 1386 C C . GLY A 1 189 ? -12.416 -5.836 -2.859 1.00 47.25 189 GLY A C 1
ATOM 1387 O O . GLY A 1 189 ? -13.483 -5.285 -3.108 1.00 47.25 189 GLY A O 1
ATOM 1388 N N . ALA A 1 190 ? -11.336 -5.133 -2.500 1.00 50.56 190 ALA A N 1
ATOM 1389 C CA . ALA A 1 190 ? -11.349 -3.669 -2.330 1.00 50.56 190 ALA A CA 1
ATOM 1390 C C . ALA A 1 190 ? -11.056 -2.889 -3.632 1.00 50.56 190 ALA A C 1
ATOM 1392 O O . ALA A 1 190 ? -11.216 -1.669 -3.692 1.00 50.56 190 ALA A O 1
ATOM 1393 N N . GLY A 1 191 ? -10.631 -3.589 -4.691 1.00 44.06 191 GLY A N 1
ATOM 1394 C CA . GLY A 1 191 ? -10.041 -3.016 -5.910 1.00 44.06 191 GLY A CA 1
ATOM 1395 C C . GLY A 1 191 ? -10.962 -2.198 -6.827 1.00 44.06 191 GLY A C 1
ATOM 1396 O O . GLY A 1 191 ? -10.479 -1.687 -7.834 1.00 44.06 191 GLY A O 1
ATOM 1397 N N . ALA A 1 192 ? -12.250 -2.041 -6.507 1.00 45.28 192 ALA A N 1
ATOM 1398 C CA . ALA A 1 192 ? -13.195 -1.281 -7.336 1.00 45.28 192 ALA A CA 1
ATOM 1399 C C . ALA A 1 192 ? -13.738 0.008 -6.688 1.00 45.28 192 ALA A C 1
ATOM 1401 O O . ALA A 1 192 ? -14.348 0.801 -7.394 1.00 45.28 192 ALA A O 1
ATOM 1402 N N . ALA A 1 193 ? -13.521 0.246 -5.388 1.00 46.25 193 ALA A N 1
ATOM 1403 C CA . ALA A 1 193 ? -14.233 1.303 -4.650 1.00 46.25 193 ALA A CA 1
ATOM 1404 C C . ALA A 1 193 ? -13.340 2.422 -4.072 1.00 46.25 193 ALA A C 1
ATOM 1406 O O . ALA A 1 193 ? -13.825 3.255 -3.318 1.00 46.25 193 ALA A O 1
ATOM 1407 N N . LEU A 1 194 ? -12.038 2.439 -4.378 1.00 45.72 194 LEU A N 1
ATOM 1408 C CA . LEU A 1 194 ? -11.068 3.384 -3.788 1.00 45.72 194 LEU A CA 1
ATOM 1409 C C . LEU A 1 194 ? -10.265 4.167 -4.840 1.00 45.72 194 LEU A C 1
ATOM 1411 O O . LEU A 1 194 ? -9.133 4.576 -4.579 1.00 45.72 194 LEU A O 1
ATOM 1415 N N . LEU A 1 195 ? -10.788 4.313 -6.063 1.00 44.75 195 LEU A N 1
ATOM 1416 C CA . LEU A 1 195 ? -10.079 5.039 -7.124 1.00 44.75 195 LEU A CA 1
ATOM 1417 C C . LEU A 1 195 ? -10.190 6.559 -7.054 1.00 44.75 195 LEU A C 1
ATOM 1419 O O . LEU A 1 195 ? -9.477 7.220 -7.801 1.00 44.75 195 LEU A O 1
ATOM 1423 N N . ASP A 1 196 ? -10.923 7.094 -6.089 1.00 45.38 196 ASP A N 1
ATOM 1424 C CA . ASP A 1 196 ? -11.048 8.526 -5.917 1.00 45.38 196 ASP A CA 1
ATOM 1425 C C . ASP A 1 196 ? -10.611 8.910 -4.494 1.00 45.38 196 ASP A C 1
ATOM 1427 O O . ASP A 1 196 ? -11.397 9.175 -3.596 1.00 45.38 196 ASP A O 1
ATOM 1431 N N . ASP A 1 197 ? -9.298 8.968 -4.263 1.00 49.78 197 ASP A N 1
ATOM 1432 C CA . ASP A 1 197 ? -8.748 9.670 -3.085 1.00 49.78 197 ASP A CA 1
ATOM 1433 C C . ASP A 1 197 ? -8.755 11.211 -3.276 1.00 49.78 197 ASP A C 1
ATOM 1435 O O . ASP A 1 197 ? -8.212 11.946 -2.454 1.00 49.78 197 ASP A O 1
ATOM 1439 N N . GLU A 1 198 ? -9.423 11.677 -4.340 1.00 50.31 198 GLU A N 1
ATOM 1440 C CA . GLU A 1 198 ? -10.005 13.016 -4.515 1.00 50.31 198 GLU A CA 1
ATOM 1441 C C . GLU A 1 198 ? -11.547 12.935 -4.691 1.00 50.31 198 GLU A C 1
ATOM 1443 O O . GLU A 1 198 ? -12.165 13.931 -5.060 1.00 50.31 198 GLU A O 1
ATOM 1448 N N . GLU A 1 199 ? -12.213 11.793 -4.432 1.00 52.69 199 GLU A N 1
ATOM 1449 C CA . GLU A 1 199 ? -13.665 11.829 -4.203 1.00 52.69 199 GLU A CA 1
ATOM 1450 C C . GLU A 1 199 ? -13.820 12.431 -2.821 1.00 52.69 199 GLU A C 1
ATOM 1452 O O . GLU A 1 199 ? -13.596 11.803 -1.778 1.00 52.69 199 GLU A O 1
ATOM 1457 N N . GLU A 1 200 ? -14.207 13.701 -2.830 1.00 62.81 200 GLU A N 1
ATOM 1458 C CA . GLU A 1 200 ? -14.995 14.287 -1.761 1.00 62.81 200 GLU A CA 1
ATOM 1459 C C . GLU A 1 200 ? -15.931 13.212 -1.201 1.00 62.81 200 GLU A C 1
ATOM 1461 O O . GLU A 1 200 ? -16.529 12.495 -2.007 1.00 62.81 200 GLU A O 1
ATOM 1466 N N . PRO A 1 201 ? -16.041 13.047 0.134 1.00 69.88 201 PRO A N 1
ATOM 1467 C CA . PRO A 1 201 ? -16.845 11.983 0.719 1.00 69.88 201 PRO A CA 1
ATOM 1468 C C . PRO A 1 201 ? -18.235 12.027 0.093 1.00 69.88 201 PRO A C 1
ATOM 1470 O O . PRO A 1 201 ? -19.032 12.897 0.419 1.00 69.88 201 PRO A O 1
ATOM 1473 N N . GLY A 1 202 ? -18.495 11.134 -0.860 1.00 83.88 202 GLY A N 1
ATOM 1474 C CA . GLY A 1 202 ? -19.724 11.171 -1.627 1.00 83.88 202 GLY A CA 1
ATOM 1475 C C . GLY A 1 202 ? -20.890 10.778 -0.734 1.00 83.88 202 GLY A C 1
ATOM 1476 O O . GLY A 1 202 ? -20.713 10.139 0.308 1.00 83.88 202 GLY A O 1
ATOM 1477 N N . VAL A 1 203 ? -22.109 11.105 -1.158 1.00 89.75 203 VAL A N 1
ATOM 1478 C CA . VAL A 1 203 ? -23.327 10.704 -0.434 1.00 89.75 203 VAL A CA 1
ATOM 1479 C C . VAL A 1 203 ? -23.315 9.197 -0.145 1.00 89.75 203 VAL A C 1
ATOM 1481 O O . VAL A 1 203 ? -23.512 8.809 1.001 1.00 89.75 203 VAL A O 1
ATOM 1484 N N . ALA A 1 204 ? -22.959 8.366 -1.131 1.00 85.62 204 ALA A N 1
ATOM 1485 C CA . ALA A 1 204 ? -22.895 6.910 -0.983 1.00 85.62 204 ALA A CA 1
ATOM 1486 C C . ALA A 1 204 ? -21.867 6.443 0.067 1.00 85.62 204 ALA A C 1
ATOM 1488 O O . ALA A 1 204 ? -22.141 5.533 0.851 1.00 85.62 204 ALA A O 1
ATOM 1489 N N . TYR A 1 205 ? -20.695 7.086 0.124 1.00 87.38 205 TYR A N 1
ATOM 1490 C CA . TYR A 1 205 ? -19.676 6.792 1.135 1.00 87.38 205 TYR A CA 1
ATOM 1491 C C . TYR A 1 205 ? -20.200 7.095 2.544 1.00 87.38 205 TYR A C 1
ATOM 1493 O O . TYR A 1 205 ? -20.120 6.259 3.448 1.00 87.38 205 TYR A O 1
ATOM 1501 N N . VAL A 1 206 ? -20.792 8.277 2.725 1.00 93.38 206 VAL A N 1
ATOM 1502 C CA . VAL A 1 206 ? -21.334 8.697 4.021 1.00 93.38 206 VAL A CA 1
ATOM 1503 C C . VAL A 1 206 ? -22.551 7.857 4.419 1.00 93.38 206 VAL A C 1
ATOM 1505 O O . VAL A 1 206 ? -22.718 7.569 5.601 1.00 93.38 206 VAL A O 1
ATOM 1508 N N . GLU A 1 207 ? -23.373 7.403 3.471 1.00 95.00 207 GLU A N 1
ATOM 1509 C CA . GLU A 1 207 ? -24.465 6.458 3.740 1.00 95.00 207 GLU A CA 1
ATOM 1510 C C . GLU A 1 207 ? -23.936 5.137 4.301 1.00 95.00 207 GLU A C 1
ATOM 1512 O O . GLU A 1 207 ? -24.456 4.648 5.307 1.00 95.00 207 GLU A O 1
ATOM 1517 N N . GLY A 1 208 ? -22.860 4.606 3.712 1.00 89.50 208 GLY A N 1
ATOM 1518 C CA . GLY A 1 208 ? -22.164 3.430 4.229 1.00 89.50 208 GLY A CA 1
ATOM 1519 C C . GLY A 1 208 ? -21.652 3.641 5.656 1.00 89.50 208 GLY A C 1
ATOM 1520 O O . GLY A 1 208 ? -21.868 2.790 6.520 1.00 89.50 208 GLY A O 1
ATOM 1521 N N . LEU A 1 209 ? -21.050 4.804 5.935 1.00 92.94 209 LEU A N 1
ATOM 1522 C CA . LEU A 1 209 ? -20.609 5.156 7.288 1.00 92.94 209 LEU A CA 1
ATOM 1523 C C . LEU A 1 209 ? -21.772 5.223 8.278 1.00 92.94 209 LEU A C 1
ATOM 1525 O O . LEU A 1 209 ? -21.674 4.636 9.353 1.00 92.94 209 LEU A O 1
ATOM 1529 N N . VAL A 1 210 ? -22.864 5.914 7.931 1.00 95.75 210 VAL A N 1
ATOM 1530 C CA . VAL A 1 210 ? -24.050 6.058 8.791 1.00 95.75 210 VAL A CA 1
ATOM 1531 C C . VAL A 1 210 ? -24.660 4.693 9.103 1.00 95.75 210 VAL A C 1
ATOM 1533 O O . VAL A 1 210 ? -24.988 4.437 10.260 1.00 95.75 210 VAL A O 1
ATOM 1536 N N . ALA A 1 211 ? -24.768 3.808 8.111 1.00 93.31 211 ALA A N 1
ATOM 1537 C CA . ALA A 1 211 ? -25.294 2.457 8.295 1.00 93.31 211 ALA A CA 1
ATOM 1538 C C . ALA A 1 211 ? -24.400 1.582 9.192 1.00 93.31 211 ALA A C 1
ATOM 1540 O O . ALA A 1 211 ? -24.908 0.724 9.912 1.00 93.31 211 ALA A O 1
ATOM 1541 N N . ALA A 1 212 ? -23.084 1.809 9.171 1.00 91.44 212 ALA A N 1
ATOM 1542 C CA . ALA A 1 212 ? -22.107 1.063 9.961 1.00 91.44 212 ALA A CA 1
ATOM 1543 C C . ALA A 1 212 ? -21.901 1.607 11.388 1.00 91.44 212 ALA A C 1
ATOM 1545 O O . ALA A 1 212 ? -21.154 1.009 12.168 1.00 91.44 212 ALA A O 1
ATOM 1546 N N . LEU A 1 213 ? -22.525 2.733 11.761 1.00 93.75 213 LEU A N 1
ATOM 1547 C CA . LEU A 1 213 ? -22.368 3.276 13.110 1.00 93.75 213 LEU A CA 1
ATOM 1548 C C . LEU A 1 213 ? -22.936 2.298 14.151 1.00 93.75 213 LEU A C 1
ATOM 1550 O O . LEU A 1 213 ? -24.061 1.829 13.983 1.00 93.75 213 LEU A O 1
ATOM 1554 N N . PRO A 1 214 ? -22.257 2.086 15.295 1.00 89.75 214 PRO A N 1
ATOM 1555 C CA . PRO A 1 214 ? -22.802 1.270 16.384 1.00 89.75 214 PRO A CA 1
ATOM 1556 C C . PRO A 1 214 ? -24.194 1.728 16.845 1.00 89.75 214 PRO A C 1
ATOM 1558 O O . PRO A 1 214 ? -25.035 0.910 17.190 1.00 89.75 214 PRO A O 1
ATOM 1561 N N . VAL A 1 215 ? -24.454 3.040 16.787 1.00 92.19 215 VAL A N 1
ATOM 1562 C CA . VAL A 1 215 ? -25.731 3.656 17.181 1.00 92.19 215 VAL A CA 1
ATOM 1563 C C . VAL A 1 215 ? -26.844 3.483 16.133 1.00 92.19 215 VAL A C 1
ATOM 1565 O O . VAL A 1 215 ? -28.009 3.730 16.430 1.00 92.19 215 VAL A O 1
ATOM 1568 N N . ALA A 1 216 ? -26.522 3.069 14.901 1.00 90.12 216 ALA A N 1
ATOM 1569 C CA . ALA A 1 216 ? -27.490 3.000 13.805 1.00 90.12 216 ALA A CA 1
ATOM 1570 C C . ALA A 1 216 ? -28.594 1.966 14.063 1.00 90.12 216 ALA A C 1
ATOM 1572 O O . ALA A 1 216 ? -29.767 2.251 13.822 1.00 90.12 216 ALA A O 1
ATOM 1573 N N . ALA A 1 217 ? -28.231 0.795 14.598 1.00 89.19 217 ALA A N 1
ATOM 1574 C CA . ALA A 1 217 ? -29.186 -0.262 14.925 1.00 89.19 217 ALA A CA 1
ATOM 1575 C C . ALA A 1 217 ? -30.152 0.167 16.043 1.00 89.19 217 ALA A C 1
ATOM 1577 O O . ALA A 1 217 ? -31.365 -0.004 15.909 1.00 89.19 217 ALA A O 1
ATOM 1578 N N . ASP A 1 218 ? -29.627 0.791 17.101 1.00 93.12 218 ASP A N 1
ATOM 1579 C CA . ASP A 1 218 ? -30.422 1.272 18.237 1.00 93.12 218 ASP A CA 1
ATOM 1580 C C . ASP A 1 218 ? -31.401 2.374 17.808 1.00 93.12 218 ASP A C 1
ATOM 1582 O O . ASP A 1 218 ? -32.579 2.360 18.158 1.00 93.12 218 ASP A O 1
ATOM 1586 N N . VAL A 1 219 ? -30.931 3.318 16.990 1.00 94.69 219 VAL A N 1
ATOM 1587 C CA . VAL A 1 219 ? -31.739 4.428 16.465 1.00 94.69 219 VAL A CA 1
ATOM 1588 C C . VAL A 1 219 ? -32.833 3.910 15.525 1.00 94.69 219 VAL A C 1
ATOM 1590 O O . VAL A 1 219 ? -33.988 4.328 15.640 1.00 94.69 219 VAL A O 1
ATOM 1593 N N . ALA A 1 220 ? -32.520 2.938 14.663 1.00 94.31 220 ALA A N 1
ATOM 1594 C CA . ALA A 1 220 ? -33.509 2.288 13.805 1.00 94.31 220 ALA A CA 1
ATOM 1595 C C . ALA A 1 220 ? -34.595 1.552 14.611 1.00 94.31 220 ALA A C 1
ATOM 1597 O O . ALA A 1 220 ? -35.779 1.655 14.278 1.00 94.31 220 ALA A O 1
ATOM 1598 N N . ALA A 1 221 ? -34.222 0.870 15.700 1.00 95.62 221 ALA A N 1
ATOM 1599 C CA . ALA A 1 221 ? -35.166 0.195 16.594 1.00 95.62 221 ALA A CA 1
ATOM 1600 C C . ALA A 1 221 ? -36.141 1.169 17.286 1.00 95.62 221 ALA A C 1
ATOM 1602 O O . ALA A 1 221 ? -37.271 0.797 17.600 1.00 95.62 221 ALA A O 1
ATOM 1603 N N . LEU A 1 222 ? -35.742 2.433 17.460 1.00 96.19 222 LEU A N 1
ATOM 1604 C CA . LEU A 1 222 ? -36.585 3.515 17.984 1.00 96.19 222 LEU A CA 1
ATOM 1605 C C . LEU A 1 222 ? -37.478 4.174 16.913 1.00 96.19 222 LEU A C 1
ATOM 1607 O O . LEU A 1 222 ? -38.114 5.197 17.176 1.00 96.19 222 LEU A O 1
ATOM 1611 N N . GLY A 1 223 ? -37.532 3.610 15.701 1.00 96.50 223 GLY A N 1
ATOM 1612 C CA . GLY A 1 223 ? -38.330 4.136 14.594 1.00 96.50 223 GLY A CA 1
ATOM 1613 C C . GLY A 1 223 ? -37.739 5.392 13.952 1.00 96.50 223 GLY A C 1
ATOM 1614 O O . GLY A 1 223 ? -38.467 6.138 13.298 1.00 96.50 223 GLY A O 1
ATOM 1615 N N . VAL A 1 224 ? -36.441 5.641 14.140 1.00 97.31 224 VAL A N 1
ATOM 1616 C CA . VAL A 1 224 ? -35.733 6.762 13.520 1.00 97.31 224 VAL A CA 1
ATOM 1617 C C . VAL A 1 224 ? -35.019 6.294 12.254 1.00 97.31 224 VAL A C 1
ATOM 1619 O O . VAL A 1 224 ? -34.341 5.269 12.243 1.00 97.31 224 VAL A O 1
ATOM 1622 N N . ARG A 1 225 ? -35.125 7.078 11.182 1.00 96.81 225 ARG A N 1
ATOM 1623 C CA . ARG A 1 225 ? -34.366 6.905 9.942 1.00 96.81 225 ARG A CA 1
ATOM 1624 C C . ARG A 1 225 ? -33.502 8.132 9.695 1.00 96.81 225 ARG A C 1
ATOM 1626 O O . ARG A 1 225 ? -33.946 9.268 9.863 1.00 96.81 225 ARG A O 1
ATOM 1633 N N . LEU A 1 226 ? -32.265 7.886 9.285 1.00 97.00 226 LEU A N 1
ATOM 1634 C CA . LEU A 1 226 ? -31.307 8.911 8.893 1.00 97.00 226 LEU A CA 1
ATOM 1635 C C . LEU A 1 226 ? -31.060 8.776 7.394 1.00 97.00 226 LEU A C 1
ATOM 1637 O O . LEU A 1 226 ? -30.778 7.678 6.919 1.00 97.00 226 LEU A O 1
ATOM 1641 N N . ARG A 1 227 ? -31.173 9.877 6.653 1.00 96.56 227 ARG A N 1
ATOM 1642 C CA . ARG A 1 227 ? -30.823 9.927 5.226 1.00 96.56 227 ARG A CA 1
ATOM 1643 C C . ARG A 1 227 ? -29.722 10.942 5.003 1.00 96.56 227 ARG A C 1
ATOM 1645 O O . ARG A 1 227 ? -29.805 12.047 5.537 1.00 96.56 227 ARG A O 1
ATOM 1652 N N . VAL A 1 228 ? -28.721 10.597 4.206 1.00 96.94 228 VAL A N 1
ATOM 1653 C CA . VAL A 1 228 ? -27.691 11.553 3.798 1.00 96.94 228 VAL A CA 1
ATOM 1654 C C . VAL A 1 228 ? -28.249 12.380 2.643 1.00 96.94 228 VAL A C 1
ATOM 1656 O O . VAL A 1 228 ? -28.734 11.834 1.660 1.00 96.94 228 VAL A O 1
ATOM 1659 N N . LEU A 1 229 ? -28.249 13.703 2.789 1.00 96.38 229 LEU A N 1
ATOM 1660 C CA . LEU A 1 229 ? -28.734 14.628 1.760 1.00 96.38 229 LEU A CA 1
ATOM 1661 C C . LEU A 1 229 ? -27.595 15.144 0.886 1.00 96.38 229 LEU A C 1
ATOM 1663 O O . LEU A 1 229 ? -27.752 15.271 -0.323 1.00 96.38 229 LEU A O 1
ATOM 1667 N N . SER A 1 230 ? -26.468 15.476 1.509 1.00 95.00 230 SER A N 1
ATOM 1668 C CA . SER A 1 230 ? -25.271 15.945 0.821 1.00 95.00 230 SER A CA 1
ATOM 1669 C C . SER A 1 230 ? -24.037 15.670 1.665 1.00 95.00 230 SER A C 1
ATOM 1671 O O . SER A 1 230 ? -24.112 15.563 2.894 1.00 95.00 230 SER A O 1
ATOM 1673 N N . ALA A 1 231 ? -22.899 15.589 0.994 1.00 94.69 231 ALA A N 1
ATOM 1674 C CA . ALA A 1 231 ? -21.592 15.547 1.612 1.00 94.69 231 ALA A CA 1
ATOM 1675 C C . ALA A 1 231 ? -20.621 16.314 0.705 1.00 94.69 231 ALA A C 1
ATOM 1677 O O . ALA A 1 231 ? -20.658 16.160 -0.513 1.00 94.69 231 ALA A O 1
ATOM 1678 N N . GLU A 1 232 ? -19.872 17.236 1.300 1.00 91.69 232 GLU A N 1
ATOM 1679 C CA . GLU A 1 232 ? -19.044 18.222 0.599 1.00 91.69 232 GLU A CA 1
ATOM 1680 C C . GLU A 1 232 ? -17.550 17.947 0.826 1.00 91.69 232 GLU A C 1
ATOM 1682 O O . GLU A 1 232 ? -17.164 17.490 1.908 1.00 91.69 232 GLU A O 1
ATOM 1687 N N . ALA A 1 233 ? -16.693 18.363 -0.119 1.00 79.50 233 ALA A N 1
ATOM 1688 C CA . ALA A 1 233 ? -15.227 18.430 0.034 1.00 79.50 233 ALA A CA 1
ATOM 1689 C C . ALA A 1 233 ? -14.765 19.046 1.358 1.00 79.50 233 ALA A C 1
ATOM 1691 O O . ALA A 1 233 ? -13.743 18.661 1.924 1.00 79.50 233 ALA A O 1
ATOM 1692 N N . SER A 1 234 ? -15.521 20.031 1.850 1.00 85.81 234 SER A N 1
ATOM 1693 C CA . SER A 1 234 ? -15.242 20.758 3.089 1.00 85.81 234 SER A CA 1
ATOM 1694 C C . SER A 1 234 ? -15.317 19.874 4.344 1.00 85.81 234 SER A C 1
ATOM 1696 O O . SER A 1 234 ? -15.010 20.338 5.444 1.00 85.81 234 SER A O 1
ATOM 1698 N N . GLY A 1 235 ? -15.759 18.619 4.209 1.00 89.12 235 GLY A N 1
ATOM 1699 C CA . GLY A 1 235 ? -16.067 17.731 5.322 1.00 89.12 235 GLY A CA 1
ATOM 1700 C C . GLY A 1 235 ? -17.421 18.038 5.965 1.00 89.12 235 GLY A C 1
ATOM 1701 O O . GLY A 1 235 ? -17.689 17.568 7.075 1.00 89.12 235 GLY A O 1
ATOM 1702 N N . ALA A 1 236 ? -18.263 18.854 5.320 1.00 95.62 236 ALA A N 1
ATOM 1703 C CA . ALA A 1 236 ? -19.629 19.106 5.753 1.00 95.62 236 ALA A CA 1
ATOM 1704 C C . ALA A 1 236 ? -20.571 18.015 5.231 1.00 95.62 236 ALA A C 1
ATOM 1706 O O . ALA A 1 236 ? -20.640 17.743 4.037 1.00 95.62 236 ALA A O 1
ATOM 1707 N N . VAL A 1 237 ? -21.325 17.409 6.143 1.00 96.75 237 VAL A N 1
ATOM 1708 C CA . VAL A 1 237 ? -22.344 16.400 5.854 1.00 96.75 237 VAL A CA 1
ATOM 1709 C C . VAL A 1 237 ? -23.699 16.940 6.279 1.00 96.75 237 VAL A C 1
ATOM 1711 O O . VAL A 1 237 ? -23.856 17.414 7.407 1.00 96.75 237 VAL A O 1
ATOM 1714 N N . ARG A 1 238 ? -24.702 16.827 5.408 1.00 97.75 238 ARG A N 1
ATOM 1715 C CA . ARG A 1 238 ? -26.086 17.180 5.726 1.00 97.75 238 ARG A CA 1
ATOM 1716 C C . ARG A 1 238 ? -26.943 15.926 5.794 1.00 97.75 238 ARG A C 1
ATOM 1718 O O . ARG A 1 238 ? -27.028 15.177 4.826 1.00 97.75 238 ARG A O 1
ATOM 1725 N N . LEU A 1 239 ? -27.606 15.718 6.925 1.00 97.88 239 LEU A N 1
ATOM 1726 C CA . LEU A 1 239 ? -28.483 14.578 7.180 1.00 97.88 239 LEU A CA 1
ATOM 1727 C C . LEU A 1 239 ? -29.943 15.031 7.309 1.00 97.88 239 LEU A C 1
ATOM 1729 O O . LEU A 1 239 ? -30.223 16.146 7.744 1.00 97.88 239 LEU A O 1
ATOM 1733 N N . ARG A 1 240 ? -30.889 14.153 6.979 1.00 97.19 240 ARG A N 1
ATOM 1734 C CA . ARG A 1 240 ? -32.310 14.286 7.323 1.00 97.19 240 ARG A CA 1
ATOM 1735 C C . ARG A 1 240 ? -32.650 13.294 8.425 1.00 97.19 240 ARG A C 1
ATOM 1737 O O . ARG A 1 240 ? -32.338 12.111 8.304 1.00 97.19 240 ARG A O 1
ATOM 1744 N N . TYR A 1 241 ? -33.307 13.787 9.467 1.00 97.19 241 TYR A N 1
ATOM 1745 C CA . TYR A 1 241 ? -33.868 12.980 10.546 1.00 97.19 241 TYR A CA 1
ATOM 1746 C C . TYR A 1 241 ? -35.359 12.730 10.286 1.00 97.19 241 TYR A C 1
ATOM 1748 O O . TYR A 1 241 ? -36.124 13.676 10.101 1.00 97.19 241 TYR A O 1
ATOM 1756 N N . GLU A 1 242 ? -35.780 11.468 10.306 1.00 96.81 242 GLU A N 1
ATOM 1757 C CA . GLU A 1 242 ? -37.183 11.052 10.211 1.00 96.81 242 GLU A CA 1
ATOM 1758 C C . GLU A 1 242 ? -37.518 10.173 11.420 1.00 96.81 242 GLU A C 1
ATOM 1760 O O . GLU A 1 242 ? -37.078 9.032 11.496 1.00 96.81 242 GLU A O 1
ATOM 1765 N N . GLY A 1 243 ? -38.273 10.691 12.390 1.00 95.69 243 GLY A N 1
ATOM 1766 C CA . GLY A 1 243 ? -38.614 9.942 13.600 1.00 95.69 243 GLY A CA 1
ATOM 1767 C C . GLY A 1 243 ? -39.310 10.797 14.663 1.00 95.69 243 GLY A C 1
ATOM 1768 O O . GLY A 1 243 ? -39.660 11.950 14.397 1.00 95.69 243 GLY A O 1
ATOM 1769 N N . PRO A 1 244 ? -39.508 10.268 15.885 1.00 96.94 244 PRO A N 1
ATOM 1770 C CA . PRO A 1 244 ? -40.188 10.984 16.963 1.00 96.94 244 PRO A CA 1
ATOM 1771 C C . PRO A 1 244 ? -39.472 12.298 17.342 1.00 96.94 244 PRO A C 1
ATOM 1773 O O . PRO A 1 244 ? -38.264 12.268 17.602 1.00 96.94 244 PRO A O 1
ATOM 1776 N N . PRO A 1 245 ? -40.172 13.448 17.456 1.00 95.69 245 PRO A N 1
ATOM 1777 C CA . PRO A 1 245 ? -39.543 14.734 17.786 1.00 95.69 245 PRO A CA 1
ATOM 1778 C C . PRO A 1 245 ? -38.800 14.736 19.127 1.00 95.69 245 PRO A C 1
ATOM 1780 O O . PRO A 1 245 ? -37.763 15.380 19.262 1.00 95.69 245 PRO A O 1
ATOM 1783 N N . ALA A 1 246 ? -39.297 13.967 20.101 1.00 96.62 246 ALA A N 1
ATOM 1784 C CA . ALA A 1 246 ? -38.709 13.861 21.434 1.00 96.62 246 ALA A CA 1
ATOM 1785 C C . ALA A 1 246 ? -37.284 13.273 21.435 1.00 96.62 246 ALA A C 1
ATOM 1787 O O . ALA A 1 246 ? -36.509 13.560 22.343 1.00 96.62 246 ALA A O 1
ATOM 1788 N N . LEU A 1 247 ? -36.923 12.477 20.420 1.00 96.44 247 LEU A N 1
ATOM 1789 C CA . LEU A 1 247 ? -35.618 11.813 20.332 1.00 96.44 247 LEU A CA 1
ATOM 1790 C C . LEU A 1 247 ? -34.594 12.596 19.499 1.00 96.44 247 LEU A C 1
ATOM 1792 O O . LEU A 1 247 ? -33.395 12.339 19.615 1.00 96.44 247 LEU A O 1
ATOM 1796 N N . ARG A 1 248 ? -35.041 13.578 18.700 1.00 96.25 248 ARG A N 1
ATOM 1797 C CA . ARG A 1 248 ? -34.226 14.251 17.675 1.00 96.25 248 ARG A CA 1
ATOM 1798 C C . ARG A 1 248 ? -32.889 14.743 18.223 1.00 96.25 248 ARG A C 1
ATOM 1800 O O . ARG A 1 248 ? -31.838 14.315 17.763 1.00 96.25 248 ARG A O 1
ATOM 1807 N N . ARG A 1 249 ? -32.912 15.573 19.268 1.00 96.69 249 ARG A N 1
ATOM 1808 C CA . ARG A 1 249 ? -31.696 16.198 19.816 1.00 96.69 249 ARG A CA 1
ATOM 1809 C C . ARG A 1 249 ? -30.673 15.184 20.341 1.00 96.69 249 ARG A C 1
ATOM 1811 O O . ARG A 1 249 ? -29.473 15.406 20.195 1.00 96.69 249 ARG A O 1
ATOM 1818 N N . ALA A 1 250 ? -31.134 14.095 20.955 1.00 97.19 250 ALA A N 1
ATOM 1819 C CA . ALA A 1 250 ? -30.251 13.060 21.489 1.00 97.19 250 ALA A CA 1
ATOM 1820 C C . ALA A 1 250 ? -29.568 12.280 20.354 1.00 97.19 250 ALA A C 1
ATOM 1822 O O . ALA A 1 250 ? -28.349 12.107 20.378 1.00 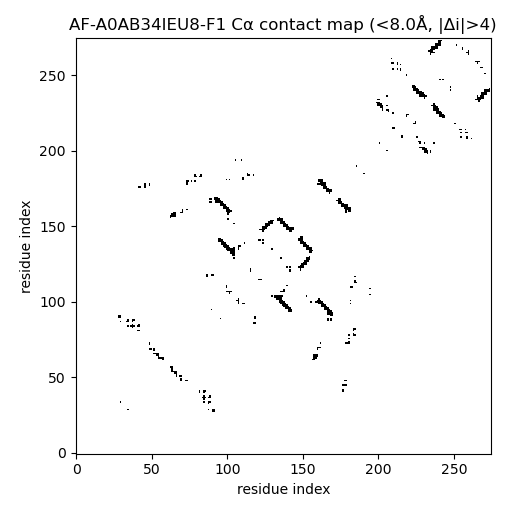97.19 250 ALA A O 1
ATOM 1823 N N . VAL A 1 251 ? -30.340 11.895 19.330 1.00 96.62 251 VAL A N 1
ATOM 1824 C CA . VAL A 1 251 ? -29.831 11.190 18.145 1.00 96.62 251 VAL A CA 1
ATOM 1825 C C . VAL A 1 251 ? -28.846 12.061 17.367 1.00 96.62 251 VAL A C 1
ATOM 1827 O O . VAL A 1 251 ? -27.757 11.600 17.038 1.00 96.62 251 VAL A O 1
ATOM 1830 N N . GLU A 1 252 ? -29.177 13.332 17.118 1.00 97.25 252 GLU A N 1
ATOM 1831 C CA . GLU A 1 252 ? -28.299 14.252 16.382 1.00 97.25 252 GLU A CA 1
ATOM 1832 C C . GLU A 1 252 ? -26.914 14.380 17.033 1.00 97.25 252 GLU A C 1
ATOM 1834 O O . GLU A 1 252 ? -25.888 14.354 16.349 1.00 97.25 252 GLU A O 1
ATOM 1839 N N . MET A 1 253 ? -26.878 14.484 18.365 1.00 97.62 253 MET A N 1
ATOM 1840 C CA . MET A 1 253 ? -25.638 14.588 19.132 1.00 97.62 253 MET A CA 1
ATOM 1841 C C . MET A 1 253 ? -24.796 13.311 19.026 1.00 97.62 253 MET A C 1
ATOM 1843 O O . MET A 1 253 ? -23.607 13.393 18.715 1.00 97.62 253 MET A O 1
ATOM 1847 N N . GLN A 1 254 ? -25.414 12.142 19.228 1.00 96.94 254 GLN A N 1
ATOM 1848 C CA . GLN A 1 254 ? -24.724 10.851 19.165 1.00 96.94 254 GLN A CA 1
ATOM 1849 C C . GLN A 1 254 ? -24.18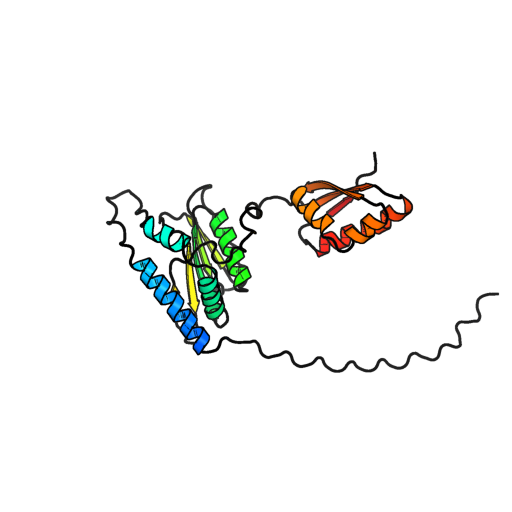9 10.550 17.762 1.00 96.94 254 GLN A C 1
ATOM 1851 O O . GLN A 1 254 ? -23.039 10.138 17.619 1.00 96.94 254 GLN A O 1
ATOM 1856 N N . VAL A 1 255 ? -24.986 10.799 16.721 1.00 96.62 255 VAL A N 1
ATOM 1857 C CA . VAL A 1 255 ? -24.585 10.575 15.324 1.00 96.62 255 VAL A CA 1
ATOM 1858 C C . VAL A 1 255 ? -23.435 11.499 14.936 1.00 96.62 255 VAL A C 1
ATOM 1860 O O . VAL A 1 255 ? -22.467 11.046 14.328 1.00 96.62 255 VAL A O 1
ATOM 1863 N N . ARG A 1 256 ? -23.487 12.781 15.326 1.00 97.62 256 ARG A N 1
ATOM 1864 C CA . ARG A 1 256 ? -22.402 13.737 15.055 1.00 97.62 256 ARG A CA 1
ATOM 1865 C C . ARG A 1 256 ? -21.090 13.304 15.705 1.00 97.62 256 ARG A C 1
ATOM 1867 O O . ARG A 1 256 ? -20.041 13.386 15.070 1.00 97.62 256 ARG A O 1
ATOM 1874 N N . GLU A 1 257 ? -21.137 12.870 16.960 1.00 96.81 257 GLU A N 1
ATOM 1875 C CA . GLU A 1 257 ? -19.955 12.387 17.674 1.00 96.81 257 GLU A CA 1
ATOM 1876 C C . GLU A 1 257 ? -19.408 11.095 17.051 1.00 96.81 257 GLU A C 1
ATOM 1878 O O . GLU A 1 257 ? -18.202 10.977 16.831 1.00 96.81 257 GLU A O 1
ATOM 1883 N N . ALA A 1 258 ? -20.291 10.153 16.714 1.00 95.69 258 ALA A N 1
ATOM 1884 C CA . ALA A 1 258 ? -19.910 8.875 16.130 1.00 95.69 258 ALA A CA 1
ATOM 1885 C C . ALA A 1 258 ? -19.286 9.038 14.735 1.00 95.69 258 ALA A C 1
ATOM 1887 O O . ALA A 1 258 ? -18.215 8.487 14.495 1.00 95.69 258 ALA A O 1
ATOM 1888 N N . LEU A 1 259 ? -19.881 9.846 13.849 1.00 95.19 259 LEU A N 1
ATOM 1889 C CA . LEU A 1 259 ? -19.338 10.094 12.506 1.00 95.19 259 LEU A CA 1
ATOM 1890 C C . LEU A 1 259 ? -17.941 10.717 12.555 1.00 95.19 259 LEU A C 1
ATOM 1892 O O . LEU A 1 259 ? -17.042 10.237 11.876 1.00 95.19 259 LEU A O 1
ATOM 1896 N N . ARG A 1 260 ? -17.733 11.728 13.408 1.00 94.69 260 ARG A N 1
ATOM 1897 C CA . ARG A 1 260 ? -16.421 12.381 13.577 1.00 94.69 260 ARG A CA 1
ATOM 1898 C C . ARG A 1 260 ? -15.357 11.451 14.151 1.00 94.69 260 ARG A C 1
ATOM 1900 O O . ARG A 1 260 ? -14.176 11.605 13.857 1.00 94.69 260 ARG A O 1
ATOM 1907 N N . ARG A 1 261 ? -15.765 10.517 15.013 1.00 91.50 261 ARG A N 1
ATOM 1908 C CA . ARG A 1 261 ? -14.866 9.509 15.584 1.00 91.50 261 ARG A CA 1
ATOM 1909 C C . ARG A 1 261 ? -14.452 8.476 14.538 1.00 91.50 261 ARG A C 1
ATOM 1911 O O . ARG A 1 261 ? -13.302 8.052 14.553 1.00 91.50 261 ARG A O 1
ATOM 1918 N N . VAL A 1 262 ? -15.387 8.058 13.685 1.00 90.94 262 VAL A N 1
ATOM 1919 C CA . VAL A 1 262 ? -15.145 7.048 12.647 1.00 90.94 262 VAL A CA 1
ATOM 1920 C C . VAL A 1 262 ? -14.333 7.627 11.490 1.00 90.94 262 VAL A C 1
ATOM 1922 O O . VAL A 1 262 ? -13.377 6.992 11.055 1.00 90.94 262 VAL A O 1
ATOM 1925 N N . ASP A 1 263 ? -14.662 8.835 11.027 1.00 89.25 263 ASP A N 1
ATOM 1926 C CA . ASP A 1 263 ? -13.928 9.516 9.962 1.00 89.25 263 ASP A CA 1
ATOM 1927 C C . ASP A 1 263 ? -13.570 10.959 10.369 1.00 89.25 263 ASP A C 1
ATOM 1929 O O . ASP A 1 263 ? -14.427 11.850 10.338 1.00 89.25 263 ASP A O 1
ATOM 1933 N N . PRO A 1 264 ? -12.292 11.224 10.708 1.00 88.62 264 PRO A N 1
ATOM 1934 C CA . PRO A 1 264 ? -11.814 12.561 11.056 1.00 88.62 264 PRO A CA 1
ATOM 1935 C C . PRO A 1 264 ? -11.948 13.605 9.936 1.00 88.62 264 PRO A C 1
ATOM 1937 O O . PRO A 1 264 ? -11.802 14.795 10.214 1.00 88.62 264 PRO A O 1
ATOM 1940 N N . ARG A 1 265 ? -12.202 13.198 8.681 1.00 87.44 265 ARG A N 1
ATOM 1941 C CA . ARG A 1 265 ? -12.455 14.122 7.561 1.00 87.44 265 ARG A CA 1
ATOM 1942 C C . ARG A 1 265 ? -13.833 14.778 7.648 1.00 87.44 265 ARG A C 1
ATOM 1944 O O . ARG A 1 265 ? -14.034 15.834 7.060 1.00 87.44 265 ARG A O 1
ATOM 1951 N N . ILE A 1 266 ? -14.777 14.191 8.388 1.00 93.94 266 ILE A N 1
ATOM 1952 C CA . ILE A 1 266 ? -16.087 14.802 8.629 1.00 93.94 266 ILE A CA 1
ATOM 1953 C C . ILE A 1 266 ? -15.915 15.895 9.685 1.00 93.94 266 ILE A C 1
ATOM 1955 O O . ILE A 1 266 ? -15.835 15.631 10.882 1.00 93.94 266 ILE A O 1
ATOM 1959 N N . LEU A 1 267 ? -15.880 17.151 9.251 1.00 93.62 267 LEU A N 1
ATOM 1960 C CA . LEU A 1 267 ? -15.682 18.301 10.132 1.00 93.62 267 LEU A CA 1
ATOM 1961 C C . LEU A 1 267 ? -17.009 18.821 10.689 1.00 93.62 267 LEU A C 1
ATOM 1963 O O . LEU A 1 267 ? -17.092 19.225 11.854 1.00 93.62 267 LEU A O 1
ATOM 1967 N N . ARG A 1 268 ? -18.082 18.782 9.894 1.00 96.38 268 ARG A N 1
ATOM 1968 C CA . ARG A 1 268 ? -19.390 19.343 10.260 1.00 96.38 268 ARG A CA 1
ATOM 1969 C C . ARG A 1 268 ? -20.519 18.389 9.887 1.00 96.38 268 ARG A C 1
ATOM 1971 O O . ARG A 1 268 ? -20.495 17.792 8.823 1.00 96.38 268 ARG A O 1
ATOM 1978 N N . VAL A 1 269 ? -21.505 18.257 10.775 1.00 97.56 269 VAL A N 1
ATOM 1979 C CA . VAL A 1 269 ? -22.716 17.459 10.527 1.00 97.56 269 VAL A CA 1
ATOM 1980 C C . VAL A 1 269 ? -23.931 18.311 10.863 1.00 97.56 269 VAL A C 1
ATOM 1982 O O . VAL A 1 269 ? -24.163 18.620 12.040 1.00 97.56 269 VAL A O 1
ATOM 1985 N N . ASP A 1 270 ? -24.684 18.674 9.834 1.00 97.75 270 ASP A N 1
ATOM 1986 C CA . ASP A 1 270 ? -25.890 19.491 9.912 1.00 97.75 270 ASP A CA 1
ATOM 1987 C C . ASP A 1 270 ? -27.132 18.620 9.693 1.00 97.75 270 ASP A C 1
ATOM 1989 O O . ASP A 1 270 ? -27.112 17.688 8.890 1.00 97.75 270 ASP A O 1
ATOM 1993 N N . PHE A 1 271 ? -28.229 18.932 10.384 1.00 97.44 271 PHE A N 1
ATOM 1994 C CA . PHE A 1 271 ? -29.505 18.237 10.217 1.00 97.44 271 PHE A CA 1
ATOM 1995 C C . PHE A 1 271 ? -30.518 19.169 9.559 1.00 97.44 271 PHE A C 1
ATOM 1997 O O . PHE A 1 271 ? -30.774 20.265 10.054 1.00 97.44 271 PHE A O 1
ATOM 2004 N N . ALA A 1 272 ? -31.079 18.751 8.426 1.00 95.94 272 ALA A N 1
ATOM 2005 C CA . ALA A 1 272 ? -32.177 19.456 7.782 1.00 95.94 272 ALA A CA 1
ATOM 2006 C C . ALA A 1 272 ? -33.484 19.222 8.549 1.00 95.94 272 ALA A C 1
ATOM 2008 O O . ALA A 1 272 ? -33.743 18.111 9.019 1.00 95.94 272 ALA A O 1
ATOM 2009 N N . ASP A 1 273 ? -34.320 20.255 8.634 1.00 89.44 273 ASP A N 1
ATOM 2010 C CA . ASP A 1 273 ? -35.671 20.114 9.164 1.00 89.44 273 ASP A CA 1
ATOM 2011 C C . ASP A 1 273 ? -36.535 19.220 8.271 1.00 89.44 273 ASP A C 1
ATOM 2013 O O . ASP A 1 273 ? -36.349 19.146 7.052 1.00 89.44 273 ASP A O 1
ATOM 2017 N N . ALA A 1 274 ? -37.477 18.514 8.898 1.00 77.81 274 ALA A N 1
ATOM 2018 C CA . ALA A 1 274 ? -38.502 17.789 8.169 1.00 77.81 274 ALA A CA 1
ATOM 2019 C C . ALA A 1 274 ? -39.405 18.818 7.474 1.00 77.81 274 ALA A C 1
ATOM 2021 O O . ALA A 1 274 ? -40.085 19.587 8.151 1.00 77.81 274 ALA A O 1
ATOM 2022 N N . ALA A 1 275 ? -39.341 18.849 6.141 1.00 60.72 275 ALA A N 1
ATOM 2023 C CA . ALA A 1 275 ? -40.325 19.535 5.309 1.00 60.72 275 ALA A CA 1
ATOM 2024 C C . ALA A 1 275 ? -41.714 18.916 5.494 1.00 60.72 275 ALA A C 1
ATOM 2026 O O . ALA A 1 275 ? -41.758 17.666 5.634 1.00 60.72 275 ALA A O 1
#

pLDDT: mean 87.24, std 14.6, range [44.06, 98.19]